Protein AF-A0A2D6LNW3-F1 (afdb_monomer)

Secondary structure (DSSP, 8-state):
-PPPPPPPP-------TT-----------BTTB----HHHHHHHHHHHSTTPPP-HHHHHHHHT--HHHHHHHHHHHHHHHTPPPPPPSPPPPP--HHHHHHHHHHHHHSPTT-EEEHHHHHHHHHHHH-B---HHHHHHHHHHHHHHH---PEEESSSSSPPPPHHHHHHHHHHTT---SBTTHHHHTT------

Foldseek 3Di:
DDDDDDDDDPDDDDDDDDDPDDPPPPQPDDPPGGDQDLLRVLLVCCVVPFQEEDQQV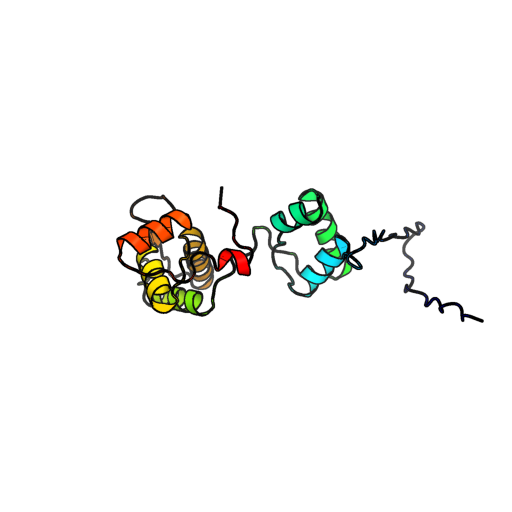VCCVVPVDDSVVSVVSNVVSCVVVVTHHHDDDHGQDDDDPVLLVLLVVQLVPAAQLEEDELLVSQLVCCQPPLEGDWSVNSVVSSVVVCVVPVSNYHYDQDVDPDTDDLVRSVVVCVVVVRHRPPSPPCVVRVNPDTPD

Solvent-accessible surface area (backbone atoms only — not comparable to full-atom values): 12268 Å² total; per-residue (Å²): 133,86,79,80,83,85,84,74,91,86,75,88,86,80,91,70,80,101,61,93,75,80,82,77,78,79,70,68,74,49,99,85,50,83,55,71,45,75,61,57,51,48,45,52,49,44,70,79,37,65,33,50,35,60,63,53,75,60,47,28,69,75,66,76,43,55,68,67,57,55,53,54,51,47,52,50,45,34,67,74,68,71,44,59,73,57,45,87,62,76,54,79,81,88,71,58,70,68,52,52,49,53,53,49,50,54,60,67,71,49,57,75,60,31,73,47,55,50,65,59,53,40,53,52,37,23,72,76,69,21,34,61,66,26,47,64,61,54,49,52,52,53,50,55,47,39,75,74,67,65,48,61,66,43,83,41,64,73,96,45,97,58,74,42,49,59,70,54,39,47,53,51,36,51,76,69,73,46,73,59,82,37,72,54,60,32,68,85,70,73,59,73,64,80,86,122

Sequence (196 aa):
MPRKPKQYPLGSSRTIGKRKSFIHYRTTITSNGPTRSLHQTIESFMIDNPGKPLPTKSWIKKFGTSKTKIHRVAKKVEQAHSTKPRSFGRPAPLMPKEAEEIIKMHYKKARKGGTIKLTDIIIEIAKQTGIAIPHPTIAYRVLALEKKLKKGLRINYLGTNKTRTIAETVKFLKSKKIEVKKAGLYKKLGLDRPIK

Nearest PDB structures (foldseek):
  3l00-assembly1_A  TM=3.570E-01  e=2.051E+00  Homo sapiens
  4x6g-assembly2_H  TM=3.122E-01  e=3.339E+00  Pseudomonas aeruginosa PAO1
  3kzy-assembly2_B  TM=3.200E-01  e=3.772E+00  Homo sapiens
  7stq-assembly1_A  TM=2.240E-01  e=9.996E+00  Arabidopsis thaliana

Mean predicted aligned error: 15.18 Å

Radius of gyration: 23.2 Å; Cα contacts (8 Å, |Δi|>4): 202; chains: 1; bounding box: 49×33×80 Å

Organism: NCBI:txid3101447

pLDDT: mean 71.53, std 19.94, range [29.44, 92.06]

Structure (mmCIF, N/CA/C/O backbone):
data_AF-A0A2D6LNW3-F1
#
_entry.id   AF-A0A2D6LNW3-F1
#
loop_
_atom_site.group_PDB
_atom_site.id
_atom_site.type_symbol
_atom_site.label_atom_id
_atom_site.label_alt_id
_atom_site.label_comp_id
_atom_site.label_asym_id
_atom_site.label_entity_id
_atom_site.label_seq_id
_atom_site.pdbx_PDB_ins_code
_atom_site.Cartn_x
_atom_site.Cartn_y
_atom_site.Cartn_z
_atom_site.occupancy
_atom_site.B_iso_or_equiv
_atom_site.auth_seq_id
_atom_site.auth_comp_id
_atom_site.auth_asym_id
_atom_site.auth_atom_id
_atom_site.pdbx_PDB_model_num
ATOM 1 N N . MET A 1 1 ? -12.041 -7.356 -58.885 1.00 41.97 1 MET A N 1
ATOM 2 C CA . MET A 1 1 ? -10.625 -7.627 -58.536 1.00 41.97 1 MET A CA 1
ATOM 3 C C . MET A 1 1 ? -10.311 -7.018 -57.171 1.00 41.97 1 MET A C 1
ATOM 5 O O . MET A 1 1 ? -10.451 -5.805 -57.044 1.00 41.97 1 MET A O 1
ATOM 9 N N . PRO A 1 2 ? -9.945 -7.794 -56.136 1.00 36.91 2 PRO A N 1
ATOM 10 C CA . PRO A 1 2 ? -9.596 -7.219 -54.840 1.00 36.91 2 PRO A CA 1
ATOM 11 C C . PRO A 1 2 ? -8.202 -6.571 -54.896 1.00 36.91 2 PRO A C 1
ATOM 13 O O . PRO A 1 2 ? -7.233 -7.175 -55.354 1.00 36.91 2 PRO A O 1
ATOM 16 N N . ARG A 1 3 ? -8.110 -5.308 -54.462 1.00 39.75 3 ARG A N 1
ATOM 17 C CA . ARG A 1 3 ? -6.870 -4.515 -54.448 1.00 39.75 3 ARG A CA 1
ATOM 18 C C . ARG A 1 3 ? -5.918 -5.043 -53.365 1.00 39.75 3 ARG A C 1
ATOM 20 O O . ARG A 1 3 ? -6.319 -5.182 -52.212 1.00 39.75 3 ARG A O 1
ATOM 27 N N . LYS A 1 4 ? -4.654 -5.304 -53.724 1.00 41.97 4 LYS A N 1
ATOM 28 C CA . LYS A 1 4 ? -3.590 -5.669 -52.769 1.00 41.97 4 LYS A CA 1
ATOM 29 C C . LYS A 1 4 ? -3.391 -4.546 -51.731 1.00 41.97 4 LYS A C 1
ATOM 31 O O . LYS A 1 4 ? -3.334 -3.379 -52.127 1.00 41.97 4 LYS A O 1
ATOM 36 N N . PRO A 1 5 ? -3.239 -4.858 -50.432 1.00 43.03 5 PRO A N 1
ATOM 37 C CA . PRO A 1 5 ? -2.932 -3.850 -49.423 1.00 43.03 5 PRO A CA 1
ATOM 38 C C . PRO A 1 5 ? -1.520 -3.278 -49.627 1.00 43.03 5 PRO A C 1
ATOM 40 O O . PRO A 1 5 ? -0.550 -4.021 -49.787 1.00 43.03 5 PRO A O 1
ATOM 43 N N . LYS A 1 6 ? -1.413 -1.943 -49.621 1.00 43.47 6 LYS A N 1
ATOM 44 C CA . LYS A 1 6 ? -0.145 -1.199 -49.665 1.00 43.47 6 LYS A CA 1
ATOM 45 C C . LYS A 1 6 ? 0.677 -1.487 -48.403 1.00 43.47 6 LYS A C 1
ATOM 47 O O . LYS A 1 6 ? 0.213 -1.243 -47.292 1.00 43.47 6 LYS A O 1
ATOM 52 N N . GLN A 1 7 ? 1.905 -1.969 -48.583 1.00 36.84 7 GLN A N 1
ATOM 53 C CA . GLN A 1 7 ? 2.917 -2.017 -47.528 1.00 36.84 7 GLN A CA 1
ATOM 54 C C . GLN A 1 7 ? 3.539 -0.626 -47.368 1.00 36.84 7 GLN A C 1
ATOM 56 O O . GLN A 1 7 ? 4.043 -0.060 -48.335 1.00 36.84 7 GLN A O 1
ATOM 61 N N . TYR A 1 8 ? 3.520 -0.087 -46.150 1.00 39.81 8 TYR A N 1
ATOM 62 C CA . TYR A 1 8 ? 4.289 1.104 -45.792 1.00 39.81 8 TYR A CA 1
ATOM 63 C C . TYR A 1 8 ? 5.593 0.668 -45.110 1.00 39.81 8 TYR A C 1
ATOM 65 O O . TYR A 1 8 ? 5.544 -0.199 -44.230 1.00 39.81 8 TYR A O 1
ATOM 73 N N . PRO A 1 9 ? 6.755 1.235 -45.474 1.00 38.44 9 PRO A N 1
ATOM 74 C CA . PRO A 1 9 ? 8.015 0.874 -44.845 1.00 38.44 9 PRO A CA 1
ATOM 75 C C . PRO A 1 9 ? 8.054 1.410 -43.407 1.00 38.44 9 PRO A C 1
ATOM 77 O O . PRO A 1 9 ? 8.036 2.615 -43.169 1.00 38.44 9 PRO A O 1
ATOM 80 N N . LEU A 1 10 ? 8.116 0.500 -42.435 1.00 45.03 10 LEU A N 1
ATOM 81 C CA . LEU A 1 10 ? 8.408 0.820 -41.040 1.00 45.03 10 LEU A CA 1
ATOM 82 C C . LEU A 1 10 ? 9.919 0.720 -40.818 1.00 45.03 10 LEU A C 1
ATOM 84 O O . LEU A 1 10 ? 10.461 -0.380 -40.720 1.00 45.03 10 LEU A O 1
ATOM 88 N N . GLY A 1 11 ? 10.589 1.864 -40.695 1.00 39.44 11 GLY A N 1
ATOM 89 C CA . GLY A 1 11 ? 11.920 1.925 -40.093 1.00 39.44 11 GLY A CA 1
ATOM 90 C C . GLY A 1 11 ? 12.786 3.063 -40.613 1.00 39.44 11 GLY A C 1
ATOM 91 O O . GLY A 1 11 ? 13.169 3.074 -41.779 1.00 39.44 11 GLY A O 1
ATOM 92 N N . SER A 1 12 ? 13.165 3.983 -39.724 1.00 43.28 12 SER A N 1
ATOM 93 C CA . SER A 1 12 ? 14.342 4.821 -39.932 1.00 43.28 12 SER A CA 1
ATOM 94 C C . SER A 1 12 ? 15.595 3.994 -39.632 1.00 43.28 12 SER A C 1
ATOM 96 O O . SER A 1 12 ? 15.735 3.376 -38.575 1.00 43.28 12 SER A O 1
ATOM 98 N N . SER A 1 13 ? 16.501 3.937 -40.605 1.00 36.38 13 SER A N 1
ATOM 99 C CA . SER A 1 13 ? 17.773 3.225 -40.501 1.00 36.38 13 SER A CA 1
ATOM 100 C C . SER A 1 13 ? 18.800 4.123 -39.806 1.00 36.38 13 SER A C 1
ATOM 102 O O . SER A 1 13 ? 19.089 5.214 -40.291 1.00 36.38 13 SER A O 1
ATOM 104 N N . ARG A 1 14 ? 19.376 3.680 -38.682 1.00 36.88 14 ARG A N 1
ATOM 105 C CA . ARG A 1 14 ? 20.639 4.230 -38.160 1.00 36.88 14 ARG A CA 1
ATOM 106 C C . ARG A 1 14 ? 21.699 3.140 -38.183 1.00 36.88 14 ARG A C 1
ATOM 108 O O . ARG A 1 14 ? 21.556 2.096 -37.552 1.00 36.88 14 ARG A O 1
ATOM 115 N N . THR A 1 15 ? 22.764 3.397 -38.928 1.00 34.78 15 THR A N 1
ATOM 116 C CA . THR A 1 15 ? 23.937 2.536 -39.061 1.00 34.78 15 THR A CA 1
ATOM 117 C C . THR A 1 15 ? 24.910 2.770 -37.912 1.00 34.78 15 THR A C 1
ATOM 119 O O . THR A 1 15 ? 25.482 3.848 -37.794 1.00 34.78 15 THR A O 1
ATOM 122 N N . ILE A 1 16 ? 25.148 1.737 -37.104 1.00 35.53 16 ILE A N 1
ATOM 123 C CA . ILE A 1 16 ? 26.336 1.619 -36.252 1.00 35.53 16 ILE A CA 1
ATOM 124 C C . ILE A 1 16 ? 26.916 0.225 -36.514 1.00 35.53 16 ILE A C 1
ATOM 126 O O . ILE A 1 16 ? 26.225 -0.768 -36.314 1.00 35.53 16 ILE A O 1
ATOM 130 N N . GLY A 1 17 ? 28.155 0.167 -37.011 1.00 34.22 17 GLY A N 1
ATOM 131 C CA . GLY A 1 17 ? 29.045 -1.004 -36.980 1.00 34.22 17 GLY A CA 1
ATOM 132 C C . GLY A 1 17 ? 28.460 -2.370 -37.374 1.00 34.22 17 GLY A C 1
ATOM 133 O O . GLY A 1 17 ? 27.947 -3.096 -36.533 1.00 34.22 17 GLY A O 1
ATOM 134 N N . LYS A 1 18 ? 28.622 -2.751 -38.650 1.00 41.41 18 LYS A N 1
ATOM 135 C CA . LYS A 1 18 ? 28.749 -4.120 -39.222 1.00 41.41 18 LYS A CA 1
ATOM 136 C C . LYS A 1 18 ? 27.967 -5.319 -38.620 1.00 41.41 18 LYS A C 1
ATOM 138 O O . LYS A 1 18 ? 28.350 -6.458 -38.867 1.00 41.41 18 LYS A O 1
ATOM 143 N N . ARG A 1 19 ? 26.828 -5.140 -37.945 1.00 37.97 19 ARG A N 1
ATOM 144 C CA . ARG A 1 19 ? 25.819 -6.202 -37.737 1.00 37.97 19 ARG A CA 1
ATOM 145 C C . ARG A 1 19 ? 24.405 -5.622 -37.796 1.00 37.97 19 ARG A C 1
ATOM 147 O O . ARG A 1 19 ? 23.913 -5.053 -36.825 1.00 37.97 19 ARG A O 1
ATOM 154 N N . LYS A 1 20 ? 23.722 -5.817 -38.932 1.00 32.84 20 LYS A N 1
ATOM 155 C CA . LYS A 1 20 ? 22.270 -5.605 -39.051 1.00 32.84 20 LYS A CA 1
ATOM 156 C C . LYS A 1 20 ? 21.561 -6.656 -38.193 1.00 32.84 20 LYS A C 1
ATOM 158 O O . LYS A 1 20 ? 21.285 -7.754 -38.660 1.00 32.84 20 LYS A O 1
ATOM 163 N N . SER A 1 21 ? 21.297 -6.348 -36.926 1.00 36.69 21 SER A N 1
ATOM 164 C CA . SER A 1 21 ? 20.382 -7.160 -36.123 1.00 36.69 21 SER A CA 1
ATOM 165 C C . SER A 1 21 ? 18.966 -6.624 -36.314 1.00 36.69 21 SER A C 1
ATOM 167 O O . SER A 1 21 ? 18.578 -5.604 -35.754 1.00 36.69 21 SER A O 1
ATOM 169 N N . PHE A 1 22 ? 18.194 -7.305 -37.159 1.00 41.06 22 PHE A N 1
ATOM 170 C CA . PHE A 1 22 ? 16.750 -7.113 -37.216 1.00 41.06 22 PHE A CA 1
ATOM 171 C C . PHE A 1 22 ? 16.156 -7.647 -35.909 1.00 41.06 22 PHE A C 1
ATOM 173 O O . PHE A 1 22 ? 16.176 -8.851 -35.649 1.00 41.06 22 PHE A O 1
ATOM 180 N N . ILE A 1 23 ? 15.628 -6.764 -35.062 1.00 41.97 23 ILE A N 1
ATOM 181 C CA . ILE A 1 23 ? 14.805 -7.189 -33.928 1.00 41.97 23 ILE A CA 1
ATOM 182 C C . ILE A 1 23 ? 13.435 -7.550 -34.507 1.00 41.97 23 ILE A C 1
ATOM 184 O O . ILE A 1 23 ? 12.557 -6.705 -34.646 1.00 41.97 23 ILE A O 1
ATOM 188 N N . HIS A 1 24 ? 13.250 -8.810 -34.899 1.00 35.50 24 HIS A N 1
ATOM 189 C CA . HIS A 1 24 ? 11.927 -9.315 -35.250 1.00 35.50 24 HIS A CA 1
ATOM 190 C C . HIS A 1 24 ? 11.076 -9.424 -33.982 1.00 35.50 24 HIS A C 1
ATOM 192 O O . HIS A 1 24 ? 11.218 -10.348 -33.179 1.00 35.50 24 HIS A O 1
ATOM 198 N N . TYR A 1 25 ? 10.171 -8.466 -33.792 1.00 39.00 25 TYR A N 1
ATOM 199 C CA . TYR A 1 25 ? 9.095 -8.594 -32.819 1.00 39.00 25 TYR A CA 1
ATOM 200 C C . TYR A 1 25 ? 8.111 -9.640 -33.352 1.00 39.00 25 TYR A C 1
ATOM 202 O O . TYR A 1 25 ? 7.254 -9.342 -34.178 1.00 39.00 25 TYR A O 1
ATOM 210 N N . ARG A 1 26 ? 8.239 -10.892 -32.904 1.00 34.41 26 ARG A N 1
ATOM 211 C CA . ARG A 1 26 ? 7.243 -11.930 -33.188 1.00 34.41 26 ARG A CA 1
ATOM 212 C C . ARG A 1 26 ? 5.969 -11.601 -32.404 1.00 34.41 26 ARG A C 1
ATOM 214 O O . ARG A 1 26 ? 5.859 -11.920 -31.222 1.00 34.41 26 ARG A O 1
ATOM 221 N N . THR A 1 27 ? 5.023 -10.918 -33.039 1.00 38.69 27 THR A N 1
ATOM 222 C CA . THR A 1 27 ? 3.642 -10.806 -32.559 1.00 38.69 27 THR A CA 1
ATOM 223 C C . THR A 1 27 ? 2.948 -12.134 -32.822 1.00 38.69 27 THR A C 1
ATOM 225 O O . THR A 1 27 ? 2.577 -12.436 -33.952 1.00 38.69 27 THR A O 1
ATOM 228 N N . THR A 1 28 ? 2.795 -12.960 -31.791 1.00 34.50 28 THR A N 1
ATOM 229 C CA . THR A 1 28 ? 1.854 -14.081 -31.834 1.00 34.50 28 THR A CA 1
ATOM 230 C C . THR A 1 28 ? 0.447 -13.496 -31.814 1.00 34.50 28 THR A C 1
ATOM 232 O O . THR A 1 28 ? -0.012 -13.016 -30.778 1.00 34.50 28 THR A O 1
ATOM 235 N N . ILE A 1 29 ? -0.199 -13.468 -32.978 1.00 34.31 29 ILE A N 1
ATOM 236 C CA . ILE A 1 29 ? -1.611 -13.115 -33.115 1.00 34.31 29 ILE A CA 1
ATOM 237 C C . ILE A 1 29 ? -2.400 -14.309 -32.572 1.00 34.31 29 ILE A C 1
ATOM 239 O O . ILE A 1 29 ? -2.338 -15.401 -33.127 1.00 34.31 29 ILE A O 1
ATOM 243 N N . THR A 1 30 ? -3.076 -14.117 -31.443 1.00 39.34 30 THR A N 1
ATOM 244 C CA . THR A 1 30 ? -4.087 -15.055 -30.934 1.00 39.34 30 THR A CA 1
ATOM 245 C C . THR A 1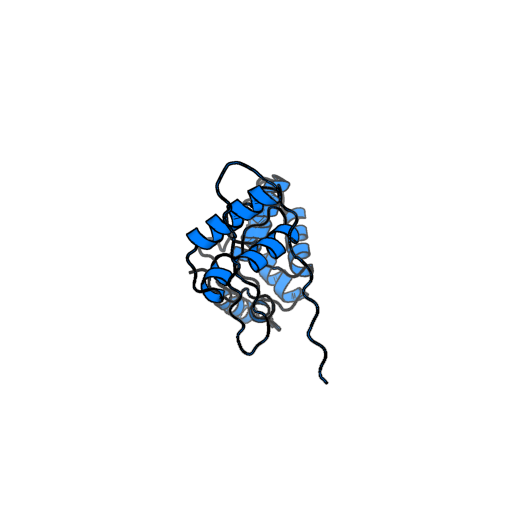 30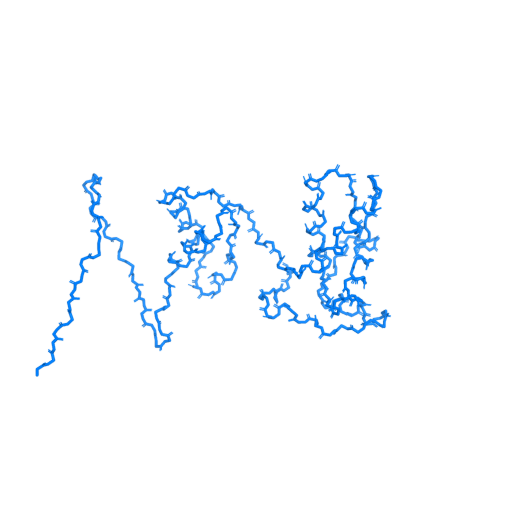 ? -5.469 -14.483 -31.249 1.00 39.34 30 THR A C 1
ATOM 247 O O . THR A 1 30 ? -5.593 -13.287 -31.513 1.00 39.34 30 THR A O 1
ATOM 250 N N . SER A 1 31 ? -6.507 -15.318 -31.242 1.00 39.38 31 SER A N 1
ATOM 251 C CA . SER A 1 31 ? -7.885 -14.994 -31.657 1.00 39.38 31 SER A CA 1
ATOM 252 C C . SER A 1 31 ? -8.567 -13.834 -30.903 1.00 39.38 31 SER A C 1
ATOM 254 O O . SER A 1 31 ? -9.655 -13.425 -31.286 1.00 39.38 31 SER A O 1
ATOM 256 N N . ASN A 1 32 ? -7.919 -13.249 -29.888 1.00 42.88 32 ASN A N 1
ATOM 257 C CA . ASN A 1 32 ? -8.428 -12.148 -29.061 1.00 42.88 32 ASN A CA 1
ATOM 258 C C . ASN A 1 32 ? -7.818 -10.768 -29.407 1.00 42.88 32 ASN A C 1
ATOM 260 O O . ASN A 1 32 ? -7.755 -9.878 -28.557 1.00 42.88 32 ASN A O 1
ATOM 264 N N . GLY A 1 33 ? -7.353 -10.576 -30.646 1.00 37.34 33 GLY A N 1
ATOM 265 C CA . GLY A 1 33 ? -6.705 -9.342 -31.106 1.00 37.34 33 GLY A CA 1
ATOM 266 C C . GLY A 1 33 ? -5.195 -9.298 -30.819 1.00 37.34 33 GLY A C 1
ATOM 267 O O . GLY A 1 33 ? -4.637 -10.227 -30.228 1.00 37.34 33 GLY A O 1
ATOM 268 N N . PRO A 1 34 ? -4.481 -8.241 -31.257 1.00 43.56 34 PRO A N 1
ATOM 269 C CA . PRO A 1 34 ? -3.034 -8.161 -31.100 1.00 43.56 34 PRO A CA 1
ATOM 270 C C . PRO A 1 34 ? -2.661 -8.027 -29.619 1.00 43.56 34 PRO A C 1
ATOM 272 O O . PRO A 1 34 ? -2.677 -6.944 -29.030 1.00 43.56 34 PRO A O 1
ATOM 275 N N . THR A 1 35 ? -2.281 -9.141 -28.993 1.00 55.97 35 THR A N 1
ATOM 276 C CA . THR A 1 35 ? -1.661 -9.126 -27.669 1.00 55.97 35 THR A CA 1
ATOM 277 C C . THR A 1 35 ? -0.326 -8.396 -27.764 1.00 55.97 35 THR A C 1
ATOM 279 O O . THR A 1 35 ? 0.618 -8.913 -28.366 1.00 55.97 35 THR A O 1
ATOM 282 N N . ARG A 1 36 ? -0.239 -7.190 -27.177 1.00 64.50 36 ARG A N 1
ATOM 283 C CA . ARG A 1 36 ? 1.025 -6.440 -27.078 1.00 64.50 36 ARG A CA 1
ATOM 284 C C . ARG A 1 36 ? 2.114 -7.359 -26.536 1.00 64.50 36 ARG A C 1
ATOM 286 O O . ARG A 1 36 ? 1.936 -7.996 -25.493 1.00 64.50 36 ARG A O 1
ATOM 293 N N . SER A 1 37 ? 3.247 -7.402 -27.229 1.00 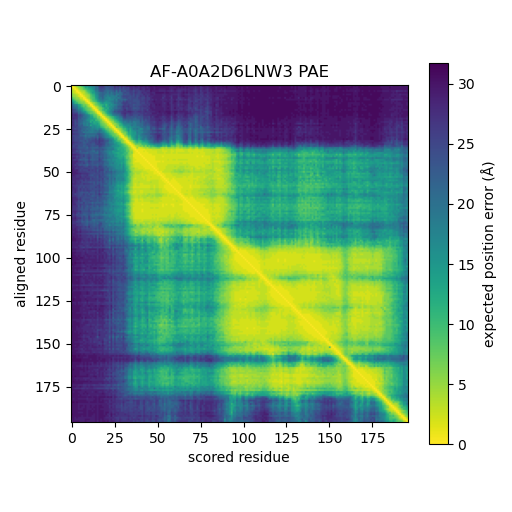83.00 37 SER A N 1
ATOM 294 C CA . SER A 1 37 ? 4.391 -8.198 -26.788 1.00 83.00 37 SER A CA 1
ATOM 295 C C . SER A 1 37 ? 4.899 -7.709 -25.424 1.00 83.00 37 SER A C 1
ATOM 297 O O . SER A 1 37 ? 4.615 -6.584 -24.991 1.00 83.00 37 SER A O 1
ATOM 299 N N . LEU A 1 38 ? 5.680 -8.547 -24.732 1.00 84.06 38 LEU A N 1
ATOM 300 C CA . LEU A 1 38 ? 6.316 -8.174 -23.464 1.00 84.06 38 LEU A CA 1
ATOM 301 C C . LEU A 1 38 ? 7.071 -6.838 -23.588 1.00 84.06 38 LEU A C 1
ATOM 303 O O . LEU A 1 38 ? 6.974 -6.005 -22.694 1.00 84.06 38 LEU A O 1
ATOM 307 N N . HIS A 1 39 ? 7.774 -6.624 -24.707 1.00 86.12 39 HIS A N 1
ATOM 308 C CA . HIS A 1 39 ? 8.514 -5.389 -24.971 1.00 86.12 39 HIS A CA 1
ATOM 309 C C . HIS A 1 39 ? 7.590 -4.178 -25.047 1.00 86.12 39 HIS A C 1
ATOM 311 O O . HIS A 1 39 ? 7.753 -3.253 -24.263 1.00 86.12 39 HIS A O 1
ATOM 317 N N . GLN A 1 40 ? 6.575 -4.232 -25.914 1.00 86.19 40 GLN A N 1
ATOM 318 C CA . GLN A 1 40 ? 5.615 -3.140 -26.098 1.00 86.19 40 GLN A CA 1
ATOM 319 C C . GLN A 1 40 ? 4.883 -2.803 -24.796 1.00 86.19 40 GLN A C 1
ATOM 321 O O . GLN A 1 40 ? 4.648 -1.640 -24.498 1.00 86.19 40 GLN A O 1
ATOM 326 N N . THR A 1 41 ? 4.544 -3.811 -23.985 1.00 87.44 41 THR A N 1
ATOM 327 C CA . THR A 1 41 ? 3.882 -3.572 -22.693 1.00 87.44 41 THR A CA 1
ATOM 328 C C . THR A 1 41 ? 4.807 -2.873 -21.697 1.00 87.44 41 THR A C 1
ATOM 330 O O . THR A 1 41 ? 4.366 -1.969 -20.989 1.00 87.44 41 THR A O 1
ATOM 333 N N . ILE A 1 42 ? 6.074 -3.294 -21.625 1.00 87.56 42 ILE A N 1
ATOM 334 C CA . ILE A 1 42 ? 7.071 -2.669 -20.746 1.00 87.56 42 ILE A CA 1
ATOM 335 C C . ILE A 1 42 ? 7.334 -1.233 -21.195 1.00 87.56 42 ILE A C 1
ATOM 337 O O . ILE A 1 42 ? 7.310 -0.326 -20.372 1.00 87.56 42 ILE A O 1
ATOM 341 N N . GLU A 1 43 ? 7.546 -1.041 -22.490 1.00 86.38 43 GLU A N 1
ATOM 342 C CA . GLU A 1 43 ? 7.829 0.245 -23.112 1.00 86.38 43 GLU A CA 1
ATOM 343 C C . GLU A 1 43 ? 6.698 1.250 -22.893 1.00 86.38 43 GLU A C 1
ATOM 345 O O . GLU A 1 43 ? 6.947 2.299 -22.305 1.00 86.38 43 GLU A O 1
ATOM 350 N N . SER A 1 44 ? 5.449 0.897 -23.228 1.00 86.25 44 SER A N 1
ATOM 351 C CA . SER A 1 44 ? 4.295 1.766 -22.949 1.00 86.25 44 SER A CA 1
ATOM 352 C C . SER A 1 44 ? 4.204 2.118 -21.465 1.00 86.25 44 SER A C 1
ATOM 354 O O . SER A 1 44 ? 4.081 3.284 -21.113 1.00 86.25 44 SER A O 1
ATOM 356 N N . PHE A 1 45 ? 4.338 1.129 -20.573 1.00 86.06 45 PHE A N 1
ATOM 357 C CA . PHE A 1 45 ? 4.256 1.389 -19.136 1.00 86.06 45 PHE A CA 1
ATOM 358 C C . PHE A 1 45 ? 5.336 2.363 -18.658 1.00 86.06 45 PHE A C 1
ATOM 360 O O . PHE A 1 45 ? 5.046 3.216 -17.825 1.00 86.06 45 PHE A O 1
ATOM 367 N N . MET A 1 46 ? 6.570 2.225 -19.146 1.00 85.62 46 MET A N 1
ATOM 368 C CA . MET A 1 46 ? 7.697 3.062 -18.733 1.00 85.62 46 MET A CA 1
ATOM 369 C C . MET A 1 46 ? 7.601 4.492 -19.266 1.00 85.62 46 MET A C 1
ATOM 371 O O . MET A 1 46 ? 8.004 5.410 -18.555 1.00 85.62 46 MET A O 1
ATOM 375 N N . ILE A 1 47 ? 7.028 4.676 -20.457 1.00 82.56 47 ILE A N 1
ATOM 376 C CA . ILE A 1 47 ? 6.716 5.998 -21.014 1.00 82.56 47 ILE A CA 1
ATOM 377 C C . ILE A 1 47 ? 5.607 6.668 -20.192 1.00 82.56 47 ILE A C 1
ATOM 379 O O . ILE A 1 47 ? 5.771 7.802 -19.752 1.00 82.56 47 ILE A O 1
ATOM 383 N N . ASP A 1 48 ? 4.529 5.941 -19.889 1.00 81.12 48 ASP A N 1
ATOM 384 C CA . ASP A 1 48 ? 3.396 6.464 -19.111 1.00 81.12 48 ASP A CA 1
ATOM 385 C C . ASP A 1 48 ? 3.743 6.677 -17.621 1.00 81.12 48 ASP A C 1
ATOM 387 O O . ASP A 1 48 ? 3.074 7.416 -16.896 1.00 81.12 48 ASP A O 1
ATOM 391 N N . ASN A 1 49 ? 4.764 5.978 -17.114 1.00 81.50 49 ASN A N 1
ATOM 392 C CA . ASN A 1 49 ? 5.136 5.953 -15.699 1.00 81.50 49 ASN A CA 1
ATOM 393 C C . ASN A 1 49 ? 6.660 6.051 -15.497 1.00 81.50 49 ASN A C 1
ATOM 395 O O . ASN A 1 49 ? 7.267 5.133 -14.926 1.00 81.50 49 ASN A O 1
ATOM 399 N N . PRO A 1 50 ? 7.288 7.170 -15.895 1.00 82.06 50 PRO A N 1
ATOM 400 C CA . PRO A 1 50 ? 8.737 7.315 -15.839 1.00 82.06 50 PRO A CA 1
ATOM 401 C C . PRO A 1 50 ? 9.250 7.174 -14.400 1.00 82.06 50 PRO A C 1
ATOM 403 O O . PRO A 1 50 ? 8.716 7.771 -13.463 1.00 82.06 50 PRO A O 1
ATOM 406 N N . GLY A 1 51 ? 10.286 6.352 -14.207 1.00 80.31 51 GLY A N 1
ATOM 407 C CA . GLY A 1 51 ? 10.913 6.115 -12.901 1.00 80.31 51 GLY A CA 1
ATOM 408 C C . GLY A 1 51 ? 10.111 5.242 -11.916 1.00 80.31 51 GLY A C 1
ATOM 409 O O . GLY A 1 51 ? 10.609 4.927 -10.826 1.00 80.31 51 GLY A O 1
ATOM 410 N N . LYS A 1 52 ? 8.886 4.813 -12.255 1.00 81.75 52 LYS A N 1
ATOM 411 C CA . LYS A 1 52 ? 8.074 3.958 -11.370 1.00 81.75 52 LYS A CA 1
ATOM 412 C C . LYS A 1 52 ? 8.549 2.497 -11.399 1.00 81.75 52 LYS A C 1
ATOM 414 O O . LYS A 1 52 ? 9.052 2.024 -12.419 1.00 81.75 52 LYS A O 1
ATOM 419 N N . PRO A 1 53 ? 8.373 1.749 -10.295 1.00 84.25 53 PRO A N 1
ATOM 420 C CA . PRO A 1 53 ? 8.727 0.336 -10.260 1.00 84.25 53 PRO A CA 1
ATOM 421 C C . PRO A 1 53 ? 7.784 -0.476 -11.154 1.00 84.25 53 PRO A C 1
ATOM 423 O O . PRO A 1 53 ? 6.588 -0.192 -11.262 1.00 84.25 53 PRO A O 1
ATOM 426 N N . LEU A 1 54 ? 8.312 -1.536 -11.762 1.00 85.31 54 LEU A N 1
ATOM 427 C CA . LEU A 1 54 ? 7.518 -2.401 -12.630 1.00 85.31 54 LEU A CA 1
ATOM 428 C C . LEU A 1 54 ? 6.588 -3.314 -11.821 1.00 85.31 54 LEU A C 1
ATOM 430 O O . LEU A 1 54 ? 6.977 -3.827 -10.766 1.00 85.31 54 LEU A O 1
ATOM 434 N N . PRO A 1 55 ? 5.396 -3.639 -12.343 1.00 82.88 55 PRO A N 1
ATOM 435 C CA . PRO A 1 55 ? 4.483 -4.586 -11.718 1.00 82.88 55 PRO A CA 1
ATOM 436 C C . PRO A 1 55 ? 4.904 -6.039 -12.015 1.00 82.88 55 PRO A C 1
ATOM 438 O O . PRO A 1 55 ? 4.120 -6.858 -12.503 1.00 82.88 55 PRO A O 1
ATOM 441 N N . THR A 1 56 ? 6.153 -6.387 -11.690 1.00 84.62 56 THR A N 1
ATOM 442 C CA . THR A 1 56 ? 6.843 -7.609 -12.132 1.00 84.62 56 THR A CA 1
ATOM 443 C C . THR A 1 56 ? 6.080 -8.889 -11.797 1.00 84.62 56 THR A C 1
ATOM 445 O O . THR A 1 56 ? 5.988 -9.779 -12.632 1.00 84.62 56 THR A O 1
ATOM 448 N N . LYS A 1 57 ? 5.446 -8.982 -10.619 1.00 80.81 57 LYS A N 1
ATOM 449 C CA . LYS A 1 57 ? 4.645 -10.159 -10.218 1.00 80.81 57 LYS A CA 1
ATOM 450 C C . LYS A 1 57 ? 3.423 -10.382 -11.117 1.00 80.81 57 LYS A C 1
ATOM 452 O O . LYS A 1 57 ? 3.058 -11.524 -11.392 1.00 80.81 57 LYS A O 1
ATOM 457 N N . SER A 1 58 ? 2.776 -9.300 -11.554 1.00 80.25 58 SER A N 1
ATOM 458 C CA . SER A 1 58 ? 1.627 -9.386 -12.461 1.00 80.25 58 SER A CA 1
ATOM 459 C C . SER A 1 58 ? 2.077 -9.816 -13.858 1.00 80.25 58 SER A C 1
ATOM 461 O O . SER A 1 58 ? 1.465 -10.695 -14.457 1.00 80.25 58 SER A O 1
ATOM 463 N N . TRP A 1 59 ? 3.206 -9.279 -14.322 1.00 85.56 59 TRP A N 1
ATOM 464 C CA . TRP A 1 59 ? 3.766 -9.561 -15.638 1.00 85.56 59 TRP A CA 1
ATOM 465 C C . TRP A 1 59 ? 4.376 -10.956 -15.750 1.00 85.56 59 TRP A C 1
ATOM 467 O O . TRP A 1 59 ? 4.215 -11.581 -16.791 1.00 85.56 59 TRP A O 1
ATOM 477 N N . ILE A 1 60 ? 4.972 -11.496 -14.682 1.00 84.38 60 ILE A N 1
ATOM 478 C CA . ILE A 1 60 ? 5.395 -12.907 -14.635 1.00 84.38 60 ILE A CA 1
ATOM 479 C C . ILE A 1 60 ? 4.200 -13.821 -14.931 1.00 84.38 60 ILE A C 1
ATOM 481 O O . ILE A 1 60 ? 4.301 -14.693 -15.786 1.00 84.38 60 ILE A O 1
ATOM 485 N N . LYS A 1 61 ? 3.050 -13.584 -14.278 1.00 80.31 61 LYS A N 1
ATOM 486 C CA . LYS A 1 61 ? 1.830 -14.376 -14.507 1.00 80.31 61 LYS A CA 1
ATOM 487 C C . LYS A 1 61 ? 1.243 -14.134 -15.902 1.00 80.31 61 LYS A C 1
ATOM 489 O O . LYS A 1 61 ? 0.836 -15.086 -16.548 1.00 80.31 61 LYS A O 1
ATOM 494 N N . LYS A 1 62 ? 1.188 -12.875 -16.351 1.00 82.38 62 LYS A N 1
ATOM 495 C CA . LYS A 1 62 ? 0.577 -12.495 -17.635 1.00 82.38 62 LYS A CA 1
ATOM 496 C C . LYS A 1 62 ? 1.353 -13.027 -18.842 1.00 82.38 62 LYS A C 1
ATOM 498 O O . LYS A 1 62 ? 0.739 -13.429 -19.818 1.00 82.38 62 LYS A O 1
ATOM 503 N N . PHE A 1 63 ? 2.681 -12.995 -18.783 1.00 81.62 63 PHE A N 1
ATOM 504 C CA . PHE A 1 63 ? 3.548 -13.307 -19.923 1.00 81.62 63 PHE A CA 1
ATOM 505 C C . PHE A 1 63 ? 4.319 -14.623 -19.767 1.00 81.62 63 PHE A C 1
ATOM 507 O O . PHE A 1 63 ? 5.162 -14.917 -20.609 1.00 81.62 63 PHE A O 1
ATOM 514 N N . GLY A 1 64 ? 4.103 -15.375 -18.679 1.00 82.31 64 GLY A N 1
ATOM 515 C CA . GLY A 1 64 ? 4.798 -16.644 -18.426 1.00 82.31 64 GLY A CA 1
ATOM 516 C C . GLY A 1 64 ? 6.325 -16.511 -18.426 1.00 82.31 64 GLY A C 1
ATOM 517 O O . GLY A 1 64 ? 7.029 -17.380 -18.924 1.00 82.31 64 GLY A O 1
ATOM 518 N N . THR A 1 65 ? 6.855 -15.386 -17.940 1.00 85.94 65 THR A N 1
ATOM 519 C CA . THR A 1 65 ? 8.276 -15.031 -18.081 1.00 85.94 65 THR A CA 1
ATOM 520 C C . THR A 1 65 ? 8.957 -14.854 -16.731 1.00 85.94 65 THR A C 1
ATOM 522 O O . THR A 1 65 ? 8.327 -14.462 -15.752 1.00 85.94 65 THR A O 1
ATOM 525 N N . SER A 1 66 ? 10.276 -15.052 -16.682 1.00 87.31 66 SER A N 1
ATOM 526 C CA . SER A 1 66 ? 11.060 -14.807 -15.471 1.00 87.31 66 SER A CA 1
ATOM 527 C C . SER A 1 66 ? 11.169 -13.314 -15.134 1.00 87.31 66 SER A C 1
ATOM 529 O O . SER A 1 66 ? 11.167 -12.439 -16.011 1.00 87.31 66 SER A O 1
ATOM 531 N N . LYS A 1 67 ? 11.339 -13.030 -13.835 1.00 86.88 67 LYS A N 1
ATOM 532 C CA . LYS A 1 67 ? 11.654 -11.694 -13.304 1.00 86.88 67 LYS A CA 1
ATOM 533 C C . LYS A 1 67 ? 12.847 -11.082 -14.045 1.00 86.88 67 LYS A C 1
ATOM 535 O O . LYS A 1 67 ? 12.768 -9.949 -14.514 1.00 86.88 67 LYS A O 1
ATOM 540 N N . THR A 1 68 ? 13.927 -11.845 -14.201 1.00 88.06 68 THR A N 1
ATOM 541 C CA . THR A 1 68 ? 15.168 -11.407 -14.855 1.00 88.06 68 THR A CA 1
ATOM 542 C C . THR A 1 68 ? 14.927 -10.933 -16.285 1.00 88.06 68 THR A C 1
ATOM 544 O O . THR A 1 68 ? 15.419 -9.873 -16.670 1.00 88.06 68 THR A O 1
ATOM 547 N N . LYS A 1 69 ? 14.105 -11.655 -17.059 1.00 86.81 69 LYS A N 1
ATOM 548 C CA . LYS A 1 69 ? 13.773 -11.280 -18.440 1.00 86.81 69 LYS A CA 1
ATOM 549 C C . LYS A 1 69 ? 12.995 -9.962 -18.507 1.00 86.81 69 LYS A C 1
ATOM 551 O O . LYS A 1 69 ? 13.350 -9.106 -19.312 1.00 86.81 69 LYS A O 1
ATOM 556 N N . ILE A 1 70 ? 12.029 -9.740 -17.610 1.00 88.12 70 ILE A N 1
ATOM 557 C CA . ILE A 1 70 ? 11.320 -8.450 -17.489 1.00 88.12 70 ILE A CA 1
ATOM 558 C C . ILE A 1 70 ? 12.306 -7.319 -17.180 1.00 88.12 70 ILE A C 1
ATOM 560 O O . ILE A 1 70 ? 12.278 -6.265 -17.814 1.00 88.12 70 ILE A O 1
ATOM 564 N N . HIS A 1 71 ? 13.210 -7.536 -16.220 1.00 89.75 71 HIS A N 1
ATOM 565 C CA . HIS A 1 71 ? 14.186 -6.519 -15.844 1.00 89.75 71 HIS A CA 1
ATOM 566 C C . HIS A 1 71 ? 15.181 -6.208 -16.965 1.00 89.75 71 HIS A C 1
ATOM 568 O O . HIS A 1 71 ? 15.521 -5.035 -17.126 1.00 89.75 71 HIS A O 1
ATOM 574 N N . ARG A 1 72 ? 15.596 -7.211 -17.746 1.00 88.62 72 ARG A N 1
ATOM 575 C CA . ARG A 1 72 ? 16.495 -7.045 -18.895 1.00 88.62 72 ARG A CA 1
ATOM 576 C C . ARG A 1 72 ? 15.848 -6.235 -20.015 1.00 88.62 72 ARG A C 1
ATOM 578 O O . ARG A 1 72 ? 16.501 -5.359 -20.565 1.00 88.62 72 ARG A O 1
ATOM 585 N N . VAL A 1 73 ? 14.581 -6.504 -20.332 1.00 88.88 73 VAL A N 1
ATOM 586 C CA . VAL A 1 73 ? 13.845 -5.743 -21.356 1.00 88.88 73 VAL A CA 1
ATOM 587 C C . VAL A 1 73 ? 13.667 -4.292 -20.923 1.00 88.88 73 VAL A C 1
ATOM 589 O O . VAL A 1 73 ? 13.992 -3.389 -21.678 1.00 88.88 73 VAL A O 1
ATOM 592 N N . ALA A 1 74 ? 13.258 -4.058 -19.679 1.00 87.69 74 ALA A N 1
ATOM 593 C CA . ALA A 1 74 ? 13.119 -2.702 -19.159 1.00 87.69 74 ALA A CA 1
ATOM 594 C C . ALA A 1 74 ? 14.432 -1.908 -19.165 1.00 87.69 74 ALA A C 1
ATOM 596 O O . ALA A 1 74 ? 14.416 -0.744 -19.527 1.00 87.69 74 ALA A O 1
ATOM 597 N N . LYS A 1 75 ? 15.575 -2.542 -18.861 1.00 88.56 75 LYS A N 1
ATOM 598 C CA . LYS A 1 75 ? 16.887 -1.880 -18.969 1.00 88.56 75 LYS A CA 1
ATOM 599 C C . LYS A 1 75 ? 17.189 -1.434 -20.406 1.00 88.56 75 LYS A C 1
ATOM 601 O O . LYS A 1 75 ? 17.752 -0.366 -20.605 1.00 88.56 75 LYS A O 1
ATOM 606 N N . LYS A 1 76 ? 16.797 -2.230 -21.409 1.00 88.56 76 LYS A N 1
ATOM 607 C CA . LYS A 1 76 ? 16.935 -1.838 -22.822 1.00 88.56 76 LYS A CA 1
ATOM 608 C C . LYS A 1 76 ? 16.043 -0.649 -23.172 1.00 88.56 76 LYS A C 1
ATOM 610 O O . LYS A 1 76 ? 16.489 0.231 -23.892 1.00 88.56 76 LYS A O 1
ATOM 615 N N . VAL A 1 77 ? 14.820 -0.609 -22.642 1.00 85.94 77 VAL A N 1
ATOM 616 C CA . VAL A 1 77 ? 13.902 0.529 -22.814 1.00 85.94 77 VAL A CA 1
ATOM 617 C C . VAL A 1 77 ? 14.474 1.793 -22.162 1.00 85.94 77 VAL A C 1
ATOM 619 O O . VAL A 1 77 ? 14.469 2.838 -22.801 1.00 85.94 77 VAL A O 1
ATOM 622 N N . GLU A 1 78 ? 15.038 1.694 -20.950 1.00 86.31 78 GLU A N 1
ATOM 623 C CA . GLU A 1 78 ? 15.708 2.822 -20.274 1.00 86.31 78 GLU A CA 1
ATOM 624 C C . GLU A 1 78 ? 16.832 3.411 -21.127 1.00 86.31 78 GLU A C 1
ATOM 626 O O . GLU A 1 78 ? 16.932 4.626 -21.261 1.00 86.31 78 GLU A O 1
ATOM 631 N N . GLN A 1 79 ? 17.644 2.540 -21.732 1.00 85.75 79 GLN A N 1
ATOM 632 C CA . GLN A 1 79 ? 18.745 2.933 -22.610 1.00 85.75 79 GLN A CA 1
ATOM 633 C C . GLN A 1 79 ? 18.264 3.516 -23.944 1.00 85.75 79 GLN A C 1
ATOM 635 O O . GLN A 1 79 ? 18.856 4.471 -24.430 1.00 85.75 79 GLN A O 1
ATOM 640 N N . ALA A 1 80 ? 17.215 2.947 -24.543 1.00 83.81 80 ALA A N 1
ATOM 641 C CA . ALA A 1 80 ? 16.720 3.366 -25.853 1.00 83.81 80 ALA A CA 1
ATOM 642 C C . ALA A 1 80 ? 15.980 4.711 -25.812 1.00 83.81 80 ALA A C 1
ATOM 644 O O . ALA A 1 80 ? 16.087 5.493 -26.751 1.00 83.81 80 ALA A O 1
ATOM 645 N N . HIS A 1 81 ? 15.244 4.978 -24.730 1.00 80.44 81 HIS A N 1
ATOM 646 C CA . HIS A 1 81 ? 14.385 6.161 -24.593 1.00 80.44 81 HIS A CA 1
ATOM 647 C C . HIS A 1 81 ? 14.939 7.220 -23.637 1.00 80.44 81 HIS A C 1
ATOM 649 O O . HIS A 1 81 ? 14.251 8.195 -23.345 1.00 80.44 81 HIS A O 1
ATOM 655 N N . SER A 1 82 ? 16.147 7.023 -23.097 1.00 80.44 82 SER A N 1
ATOM 656 C CA . SER A 1 82 ? 16.747 7.894 -22.072 1.00 80.44 82 SER A CA 1
ATOM 657 C C . SER A 1 82 ? 15.793 8.196 -20.903 1.00 80.44 82 SER A C 1
ATOM 659 O O . SER A 1 82 ? 15.816 9.278 -20.313 1.00 80.44 82 SER A O 1
ATOM 661 N N . THR A 1 83 ? 14.910 7.249 -20.563 1.00 76.25 83 THR A N 1
ATOM 662 C CA . THR A 1 83 ? 13.936 7.440 -19.482 1.00 76.25 83 THR A CA 1
ATOM 663 C C . THR A 1 83 ? 14.640 7.424 -18.134 1.00 76.25 83 THR A C 1
ATOM 665 O O . THR A 1 83 ? 15.624 6.706 -17.950 1.00 76.25 83 THR A O 1
ATOM 668 N N . LYS A 1 84 ? 14.076 8.132 -17.147 1.00 79.00 84 LYS A N 1
ATOM 669 C CA . LYS A 1 84 ? 14.557 8.072 -15.759 1.00 79.00 84 LYS A CA 1
ATOM 670 C C . LYS A 1 84 ? 14.703 6.614 -15.295 1.00 79.00 84 LYS A C 1
ATOM 672 O O . LYS A 1 84 ? 13.759 5.841 -15.497 1.00 79.00 84 LYS A O 1
ATOM 677 N N . PRO A 1 85 ? 15.818 6.255 -14.627 1.00 81.12 85 PRO A N 1
ATOM 678 C CA . PRO A 1 85 ? 15.996 4.923 -14.071 1.00 81.12 85 PRO A CA 1
ATOM 679 C C . PRO A 1 85 ? 14.814 4.565 -13.180 1.00 81.12 85 PRO A C 1
ATOM 681 O O . PRO A 1 85 ? 14.392 5.358 -12.329 1.00 81.12 85 PRO A O 1
ATOM 684 N N . ARG A 1 86 ? 14.259 3.372 -13.368 1.00 83.62 86 ARG A N 1
ATOM 685 C CA . ARG A 1 86 ? 13.170 2.910 -12.511 1.00 83.62 86 ARG A CA 1
ATOM 686 C C . ARG A 1 86 ? 13.642 2.734 -11.074 1.00 83.62 86 ARG A C 1
ATOM 688 O O . ARG A 1 86 ? 14.730 2.227 -10.797 1.00 83.62 86 ARG A O 1
ATOM 695 N N . SER A 1 87 ? 12.753 3.048 -10.146 1.00 77.69 87 SER A N 1
ATOM 696 C CA . SER A 1 87 ? 12.915 2.630 -8.759 1.00 77.69 87 SER A CA 1
ATOM 697 C C . SER A 1 87 ? 12.787 1.107 -8.639 1.00 77.69 87 SER A C 1
ATOM 699 O O . SER A 1 87 ? 11.925 0.466 -9.249 1.00 77.69 87 SER A O 1
ATOM 701 N N . PHE A 1 88 ? 13.669 0.506 -7.843 1.00 71.88 88 PHE A N 1
ATOM 702 C CA . PHE A 1 88 ? 13.576 -0.904 -7.487 1.00 71.88 88 PHE A CA 1
ATOM 703 C C . PHE A 1 88 ? 12.553 -1.095 -6.366 1.00 71.88 88 PHE A C 1
ATOM 705 O O . PHE A 1 88 ? 12.463 -0.291 -5.441 1.00 71.88 88 PHE A O 1
ATOM 712 N N . GLY A 1 89 ? 11.789 -2.184 -6.433 1.00 68.88 89 GLY A N 1
ATOM 713 C CA . GLY A 1 89 ? 10.820 -2.539 -5.400 1.00 68.88 89 GLY A CA 1
ATOM 714 C C . GLY A 1 89 ? 9.464 -2.930 -5.967 1.00 68.88 89 GLY A C 1
ATOM 715 O O . GLY A 1 89 ? 9.301 -3.140 -7.169 1.00 68.88 89 GLY A O 1
ATOM 716 N N . ARG A 1 90 ? 8.486 -3.080 -5.072 1.00 65.62 90 ARG A N 1
ATOM 717 C CA . ARG A 1 90 ? 7.088 -3.304 -5.452 1.00 65.62 90 ARG A CA 1
ATOM 718 C C . ARG A 1 90 ? 6.432 -1.950 -5.762 1.00 65.62 90 ARG A C 1
ATOM 720 O O . ARG A 1 90 ? 6.751 -0.976 -5.078 1.00 65.62 90 ARG A O 1
ATOM 727 N N . PRO A 1 91 ? 5.514 -1.875 -6.742 1.00 65.81 91 PRO A N 1
ATOM 728 C CA . PRO A 1 91 ? 4.674 -0.696 -6.905 1.00 65.81 91 PRO A CA 1
ATOM 729 C C . PRO A 1 91 ? 3.925 -0.388 -5.615 1.00 65.81 91 PRO A C 1
ATOM 731 O O . PRO A 1 91 ? 3.516 -1.300 -4.890 1.00 65.81 91 PRO A O 1
ATOM 734 N N . ALA A 1 92 ? 3.788 0.909 -5.331 1.00 66.19 92 ALA A N 1
ATOM 735 C CA . ALA A 1 92 ? 3.032 1.371 -4.183 1.00 66.19 92 ALA A CA 1
ATOM 736 C C . ALA A 1 92 ? 1.604 0.811 -4.267 1.00 66.19 92 ALA A C 1
ATOM 738 O O . ALA A 1 92 ? 1.007 0.836 -5.349 1.00 66.19 92 ALA A O 1
ATOM 739 N N . PRO A 1 93 ? 1.046 0.302 -3.158 1.00 66.56 93 PRO A N 1
ATOM 740 C CA . PRO A 1 93 ? -0.335 -0.142 -3.148 1.00 66.56 93 PRO A CA 1
ATOM 741 C C . PRO A 1 93 ? -1.252 1.028 -3.531 1.00 66.56 93 PRO A C 1
ATOM 743 O O . PRO A 1 93 ? -1.149 2.134 -2.980 1.00 66.56 93 PRO A O 1
ATOM 746 N N . LEU A 1 94 ? -2.120 0.772 -4.512 1.00 68.12 94 LEU A N 1
ATOM 747 C CA . LEU A 1 94 ? -3.184 1.684 -4.917 1.00 68.12 94 LEU A CA 1
ATOM 748 C C . LEU A 1 94 ? -4.115 1.911 -3.721 1.00 68.12 94 LEU A C 1
ATOM 750 O O . LEU A 1 94 ? -4.438 0.981 -2.983 1.00 68.12 94 LEU A O 1
ATOM 754 N N . MET A 1 95 ? -4.503 3.161 -3.507 1.00 73.44 95 MET A N 1
ATOM 755 C CA . MET A 1 95 ? -5.332 3.572 -2.380 1.00 73.44 95 MET A CA 1
ATOM 756 C C . MET A 1 95 ? -6.328 4.635 -2.860 1.00 73.44 95 MET A C 1
ATOM 758 O O . MET A 1 95 ? -5.945 5.467 -3.686 1.00 73.44 95 MET A O 1
ATOM 762 N N . PRO A 1 96 ? -7.587 4.615 -2.385 1.00 78.88 96 PRO A N 1
ATOM 763 C CA . PRO A 1 96 ? -8.534 5.699 -2.636 1.00 78.88 96 PRO A CA 1
ATOM 764 C C . PRO A 1 96 ? -7.988 7.044 -2.140 1.00 78.88 96 PRO A C 1
ATOM 766 O O . PRO A 1 96 ? -7.317 7.088 -1.108 1.00 78.88 96 PRO A O 1
ATOM 769 N N . LYS A 1 97 ? -8.305 8.139 -2.843 1.00 82.31 97 LYS A N 1
ATOM 770 C CA . LYS A 1 97 ? -7.854 9.493 -2.467 1.00 82.31 97 LYS A CA 1
ATOM 771 C C . LYS A 1 97 ? -8.319 9.881 -1.059 1.00 82.31 97 LYS A C 1
ATOM 773 O O . LYS A 1 97 ? -7.506 10.333 -0.263 1.00 82.31 97 LYS A O 1
ATOM 778 N N . GLU A 1 98 ? -9.573 9.584 -0.731 1.00 83.12 98 GLU A N 1
ATOM 779 C CA . GLU A 1 98 ? -10.172 9.815 0.593 1.00 83.12 98 GLU A CA 1
ATOM 780 C C . GLU A 1 98 ? -9.366 9.133 1.711 1.00 83.12 98 GLU A C 1
ATOM 782 O O . GLU A 1 98 ? -9.016 9.743 2.718 1.00 83.12 98 GLU A O 1
ATOM 787 N N . ALA A 1 99 ? -8.970 7.873 1.505 1.00 84.62 99 ALA A N 1
ATOM 788 C CA . ALA A 1 99 ? -8.150 7.149 2.470 1.00 84.62 99 ALA A CA 1
ATOM 789 C C . ALA A 1 99 ? -6.744 7.761 2.619 1.00 84.62 99 ALA A C 1
ATOM 791 O O . ALA A 1 99 ? -6.206 7.805 3.726 1.00 84.62 99 ALA A O 1
ATOM 792 N N . GLU A 1 100 ? -6.146 8.268 1.534 1.00 87.00 100 GLU A N 1
ATOM 793 C CA . GLU A 1 100 ? -4.870 8.989 1.618 1.00 87.00 100 GLU A CA 1
ATOM 794 C C . GLU A 1 100 ? -4.990 10.300 2.408 1.00 87.00 100 GLU A C 1
ATOM 796 O O . GLU A 1 100 ? -4.067 10.659 3.145 1.00 87.00 100 GLU A O 1
ATOM 801 N N . GLU A 1 101 ? -6.101 11.018 2.269 1.00 89.19 101 GLU A N 1
ATOM 802 C CA . GLU A 1 101 ? -6.362 12.263 2.996 1.00 89.19 101 GLU A CA 1
ATOM 803 C C . GLU A 1 101 ? -6.510 12.023 4.496 1.00 89.19 101 GLU A C 1
ATOM 805 O O . GLU A 1 101 ? -5.856 12.712 5.282 1.00 89.19 101 GLU A O 1
ATOM 810 N N . ILE A 1 102 ? -7.243 10.983 4.896 1.00 90.19 102 ILE A N 1
ATOM 811 C CA . ILE A 1 102 ? -7.377 10.584 6.305 1.00 90.19 102 ILE A CA 1
ATOM 812 C C . ILE A 1 102 ? -6.002 10.277 6.912 1.00 90.19 102 ILE A C 1
ATOM 814 O O . ILE A 1 102 ? -5.662 10.777 7.988 1.00 90.19 102 ILE A O 1
ATOM 818 N N . ILE A 1 103 ? -5.149 9.533 6.198 1.00 90.12 103 ILE A N 1
ATOM 819 C CA . ILE A 1 103 ? -3.777 9.241 6.652 1.00 90.12 103 ILE A CA 1
ATOM 820 C C . ILE A 1 103 ? -2.968 10.533 6.825 1.00 90.12 103 ILE A C 1
ATOM 822 O O . ILE A 1 103 ? -2.268 10.696 7.828 1.00 90.12 103 ILE A O 1
ATOM 826 N N . LYS A 1 104 ? -3.059 11.466 5.869 1.00 91.19 104 LYS A N 1
ATOM 827 C CA . LYS A 1 104 ? -2.372 12.765 5.957 1.00 91.19 104 LYS A CA 1
ATOM 828 C C . LYS A 1 104 ? -2.877 13.588 7.139 1.00 91.19 104 LYS A C 1
ATOM 830 O O . LYS A 1 104 ? -2.058 14.218 7.805 1.00 91.19 104 LYS A O 1
ATOM 835 N N . MET A 1 105 ? -4.180 13.587 7.417 1.00 92.06 105 MET A N 1
ATOM 836 C CA . MET A 1 105 ? -4.750 14.289 8.570 1.00 92.06 105 MET A CA 1
ATOM 837 C C . MET A 1 105 ? -4.204 13.737 9.885 1.00 92.06 105 MET A C 1
ATOM 839 O O . MET A 1 105 ? -3.713 14.510 10.706 1.00 92.06 105 MET A O 1
ATOM 843 N N . HIS A 1 106 ? -4.199 12.414 10.056 1.00 90.50 106 HIS A N 1
ATOM 844 C CA . HIS A 1 106 ? -3.597 11.766 11.228 1.00 90.50 106 HIS A CA 1
ATOM 845 C C . HIS A 1 106 ? -2.116 12.099 11.378 1.00 90.50 106 HIS A C 1
ATOM 847 O O . HIS A 1 106 ? -1.660 12.461 12.460 1.00 90.50 106 HIS A O 1
ATOM 853 N N . TYR A 1 107 ? -1.366 12.069 10.277 1.00 89.69 107 TYR A N 1
ATOM 854 C CA . TYR A 1 107 ? 0.047 12.442 10.273 1.00 89.69 107 TYR A CA 1
ATOM 855 C C . TYR A 1 107 ? 0.273 13.918 10.650 1.00 89.69 107 TYR A C 1
ATOM 857 O O . TYR A 1 107 ? 1.227 14.262 11.356 1.00 89.69 107 TYR A O 1
ATOM 865 N N . LYS A 1 108 ? -0.595 14.824 10.187 1.00 89.25 108 LYS A N 1
ATOM 866 C CA . LYS A 1 108 ? -0.538 16.247 10.548 1.00 89.25 108 LYS A CA 1
ATOM 867 C C . LYS A 1 108 ? -0.825 16.453 12.035 1.00 89.25 108 LYS A C 1
ATOM 869 O O . LYS A 1 108 ? -0.042 17.152 12.673 1.00 89.25 108 LYS A O 1
ATOM 874 N N . LYS A 1 109 ? -1.864 15.798 12.564 1.00 89.44 109 LYS A N 1
ATOM 875 C CA . LYS A 1 109 ? -2.278 15.852 13.978 1.00 89.44 109 LYS A CA 1
ATOM 876 C C . LYS A 1 109 ? -1.263 15.208 14.932 1.00 89.44 109 LYS A C 1
ATOM 878 O O . LYS A 1 109 ? -1.202 15.583 16.099 1.00 89.44 109 LYS A O 1
ATOM 883 N N . ALA A 1 110 ? -0.456 14.259 14.459 1.00 88.31 110 ALA A N 1
ATOM 884 C CA . ALA A 1 110 ? 0.545 13.597 15.288 1.00 88.31 110 ALA A CA 1
ATOM 885 C C . ALA A 1 110 ? 1.648 14.568 15.758 1.00 88.31 110 ALA A C 1
ATOM 887 O O . ALA A 1 110 ? 2.253 15.294 14.953 1.00 88.31 110 ALA A O 1
ATOM 888 N N . ARG A 1 111 ? 1.928 14.538 17.071 1.00 87.38 111 ARG A N 1
ATOM 889 C CA . ARG A 1 111 ? 3.022 15.286 17.713 1.00 87.38 111 ARG A CA 1
ATOM 890 C C . ARG A 1 111 ? 4.377 14.807 17.188 1.00 87.38 111 ARG A C 1
ATOM 892 O O . ARG A 1 111 ? 4.556 13.616 16.945 1.00 87.38 111 ARG A O 1
ATOM 899 N N . LYS A 1 112 ? 5.338 15.723 17.033 1.00 87.56 112 LYS A N 1
ATOM 900 C CA . LYS A 1 112 ? 6.715 15.400 16.617 1.00 87.56 112 LYS A CA 1
ATOM 901 C C . LYS A 1 112 ? 7.326 14.368 17.578 1.00 87.56 112 LYS A C 1
ATOM 903 O O . LYS A 1 112 ? 7.137 14.486 18.784 1.00 87.56 112 LYS A O 1
ATOM 908 N N . GLY A 1 113 ? 7.988 13.338 17.049 1.00 84.12 113 GLY A N 1
ATOM 909 C CA . GLY A 1 113 ? 8.511 12.216 17.849 1.00 84.12 113 GLY A CA 1
ATOM 910 C C . GLY A 1 113 ? 7.446 11.280 18.446 1.00 84.12 113 GLY A C 1
ATOM 911 O O . GLY A 1 113 ? 7.781 10.332 19.153 1.00 84.12 113 GLY A O 1
ATOM 912 N N . GLY A 1 114 ? 6.162 11.539 18.184 1.00 86.69 114 GLY A N 1
ATOM 913 C CA . GLY A 1 114 ? 5.045 10.768 18.710 1.00 86.69 114 GLY A CA 1
ATOM 914 C C . GLY A 1 114 ? 4.843 9.419 18.021 1.00 86.69 114 GLY A C 1
ATOM 915 O O . GLY A 1 114 ? 5.587 9.006 17.129 1.00 86.69 114 GLY A O 1
ATOM 916 N N . THR A 1 115 ? 3.783 8.729 18.435 1.00 87.00 115 THR A N 1
ATOM 917 C CA . THR A 1 115 ? 3.410 7.420 17.893 1.00 87.00 115 THR A CA 1
ATOM 918 C C . THR A 1 115 ? 2.053 7.487 17.204 1.00 87.00 115 THR A C 1
ATOM 920 O O . THR A 1 115 ? 1.084 7.969 17.787 1.00 87.00 115 THR A O 1
ATOM 923 N N . ILE A 1 116 ? 1.969 6.965 15.981 1.00 86.75 116 ILE A N 1
ATOM 924 C CA . ILE A 1 116 ? 0.715 6.806 15.241 1.00 86.75 116 ILE A CA 1
ATOM 925 C 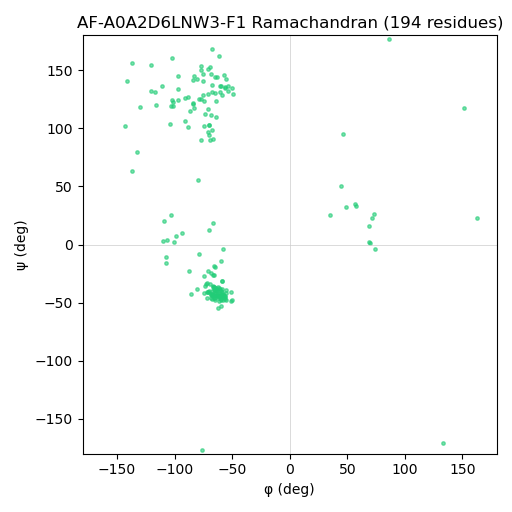C . ILE A 1 116 ? 0.200 5.381 15.425 1.00 86.75 116 ILE A C 1
ATOM 927 O O . ILE A 1 116 ? 0.892 4.411 15.103 1.00 86.75 116 ILE A O 1
ATOM 931 N N . LYS A 1 117 ? -1.040 5.255 15.902 1.00 88.50 117 LYS A N 1
ATOM 932 C CA . LYS A 1 117 ? -1.756 3.981 15.993 1.00 88.50 117 LYS A CA 1
ATOM 933 C C . LYS A 1 117 ? -2.457 3.699 14.669 1.00 88.50 117 LYS A C 1
ATOM 935 O O . LYS A 1 117 ? -3.379 4.409 14.276 1.00 88.50 117 LYS A O 1
ATOM 940 N N . LEU A 1 118 ? -2.039 2.642 13.975 1.00 87.69 118 LEU A N 1
ATOM 941 C CA . LEU A 1 118 ? -2.644 2.282 12.686 1.00 87.69 118 LEU A CA 1
ATOM 942 C C . LEU A 1 118 ? -4.105 1.838 12.816 1.00 87.69 118 LEU A C 1
ATOM 944 O O . LEU A 1 118 ? -4.874 1.987 11.869 1.00 87.69 118 LEU A O 1
ATOM 948 N N . THR A 1 119 ? -4.490 1.314 13.982 1.00 86.44 119 THR A N 1
ATOM 949 C CA . THR A 1 119 ? -5.866 0.897 14.279 1.00 86.44 119 THR A CA 1
ATOM 950 C C . THR A 1 119 ? -6.850 2.050 14.166 1.00 86.44 119 THR A C 1
ATOM 952 O O . THR A 1 119 ? -7.936 1.868 13.622 1.00 86.44 119 THR A O 1
ATOM 955 N N . ASP A 1 120 ? -6.454 3.230 14.635 1.00 88.12 120 ASP A N 1
ATOM 956 C CA . ASP A 1 120 ? -7.322 4.405 14.696 1.00 88.12 120 ASP A CA 1
ATOM 957 C C . ASP A 1 120 ? -7.569 4.929 13.279 1.00 88.12 120 ASP A C 1
ATOM 959 O O . ASP A 1 120 ? -8.708 5.181 12.888 1.00 88.12 120 ASP A O 1
ATOM 963 N N . ILE A 1 121 ? -6.513 4.938 12.460 1.00 89.56 121 ILE A N 1
ATOM 964 C CA . ILE A 1 121 ? -6.591 5.264 11.035 1.00 89.56 121 ILE A CA 1
ATOM 965 C C . ILE A 1 121 ? -7.501 4.276 10.293 1.00 89.56 121 ILE A C 1
ATOM 967 O O . ILE A 1 121 ? -8.326 4.699 9.489 1.00 89.56 121 ILE A O 1
ATOM 971 N N . ILE A 1 122 ? -7.383 2.965 10.546 1.00 88.12 122 ILE A N 1
ATOM 972 C CA . ILE A 1 122 ? -8.264 1.968 9.910 1.00 88.12 122 ILE A CA 1
ATOM 973 C C . ILE A 1 122 ? -9.721 2.238 10.248 1.00 88.12 122 ILE A C 1
ATOM 975 O O . ILE A 1 122 ? -10.566 2.184 9.357 1.00 88.12 122 ILE A O 1
ATOM 979 N N . ILE A 1 123 ? -10.018 2.470 11.527 1.00 88.12 123 ILE A N 1
ATOM 980 C CA . ILE A 1 123 ? -11.385 2.702 11.989 1.00 88.12 123 ILE A CA 1
ATOM 981 C C . ILE A 1 123 ? -11.960 3.935 11.296 1.00 88.12 123 ILE A C 1
ATOM 983 O O . ILE A 1 123 ? -13.085 3.883 10.807 1.00 88.12 123 ILE A O 1
ATOM 987 N N . GLU A 1 124 ? -11.192 5.020 11.213 1.00 89.50 124 GLU A N 1
ATOM 988 C CA . GLU A 1 124 ? -11.649 6.258 10.584 1.00 89.50 124 GLU A CA 1
ATOM 989 C C . GLU A 1 124 ? -11.853 6.105 9.074 1.00 89.50 124 GLU A C 1
ATOM 991 O O . GLU A 1 124 ? -12.904 6.486 8.560 1.00 89.50 124 GLU A O 1
ATOM 996 N N . ILE A 1 125 ? -10.921 5.444 8.378 1.00 87.81 125 ILE A N 1
ATOM 997 C CA . ILE A 1 125 ? -11.082 5.107 6.957 1.00 87.81 125 ILE A CA 1
ATOM 998 C C . ILE A 1 125 ? -12.336 4.259 6.746 1.00 87.81 125 ILE A C 1
ATOM 1000 O O . ILE A 1 125 ? -13.131 4.555 5.855 1.00 87.81 125 ILE A O 1
ATOM 1004 N N . ALA A 1 126 ? -12.537 3.222 7.559 1.00 85.56 126 ALA A N 1
ATOM 1005 C CA . ALA A 1 126 ? -13.685 2.336 7.424 1.00 85.56 126 ALA A CA 1
ATOM 1006 C C . ALA A 1 126 ? -15.008 3.072 7.674 1.00 85.56 126 ALA A C 1
ATOM 1008 O O . ALA A 1 126 ? -15.958 2.857 6.929 1.00 85.56 126 ALA A O 1
ATOM 1009 N N . LYS A 1 127 ? -15.060 3.972 8.663 1.00 86.56 127 LYS A N 1
ATOM 1010 C CA . LYS A 1 127 ? -16.251 4.782 8.957 1.00 86.56 127 LYS A CA 1
ATOM 1011 C C . LYS A 1 127 ? -16.592 5.761 7.835 1.00 86.56 127 LYS A C 1
ATOM 1013 O O . LYS A 1 127 ? -17.758 5.879 7.486 1.00 86.56 127 LYS A O 1
ATOM 1018 N N . GLN A 1 128 ? -15.597 6.449 7.276 1.00 85.62 128 GLN A N 1
ATOM 1019 C CA . GLN A 1 128 ? -15.835 7.481 6.260 1.00 85.62 128 GLN A CA 1
ATOM 1020 C C . GLN A 1 128 ? -16.057 6.893 4.862 1.00 85.62 128 GLN A C 1
ATOM 1022 O O . GLN A 1 128 ? -16.906 7.368 4.118 1.00 85.62 128 GLN A O 1
ATOM 1027 N N . THR A 1 129 ? -15.316 5.841 4.505 1.00 80.38 129 THR A N 1
ATOM 1028 C CA . THR A 1 129 ? -15.299 5.311 3.129 1.00 80.38 129 THR A CA 1
ATOM 1029 C C . THR A 1 129 ? -16.024 3.969 2.979 1.00 80.38 129 THR A C 1
ATOM 1031 O O . THR A 1 129 ? -16.318 3.536 1.865 1.00 80.38 129 THR A O 1
ATOM 1034 N N . GLY A 1 130 ? -16.296 3.259 4.081 1.00 77.88 130 GLY A N 1
ATOM 1035 C CA . GLY A 1 130 ? -16.838 1.895 4.053 1.00 77.88 130 GLY A CA 1
ATOM 1036 C C . GLY A 1 130 ? -15.852 0.838 3.529 1.00 77.88 130 GLY A C 1
ATOM 1037 O O . GLY A 1 130 ? -16.273 -0.257 3.138 1.00 77.88 130 GLY A O 1
ATOM 1038 N N . ILE A 1 131 ? -14.552 1.155 3.470 1.00 80.88 131 ILE A N 1
ATOM 1039 C CA . ILE A 1 131 ? -13.496 0.300 2.905 1.00 80.88 131 ILE A CA 1
ATOM 1040 C C . ILE A 1 131 ? -12.574 -0.210 4.015 1.00 80.88 131 ILE A C 1
ATOM 1042 O O . ILE A 1 131 ? -12.126 0.546 4.874 1.00 80.88 131 ILE A O 1
ATOM 1046 N N . ALA A 1 132 ? -12.228 -1.498 3.958 1.00 80.88 132 ALA A N 1
ATOM 1047 C CA . ALA A 1 132 ? -11.202 -2.080 4.820 1.00 80.88 132 ALA A CA 1
ATOM 1048 C C . ALA A 1 132 ? -9.827 -2.014 4.143 1.00 80.88 132 ALA A C 1
ATOM 1050 O O . ALA A 1 132 ? -9.653 -2.527 3.039 1.00 80.88 132 ALA A O 1
ATOM 1051 N N . ILE A 1 133 ? -8.839 -1.434 4.828 1.00 80.94 133 ILE A N 1
ATOM 1052 C CA . ILE A 1 133 ? -7.450 -1.341 4.353 1.00 80.94 133 ILE A CA 1
ATOM 1053 C C . ILE A 1 133 ? -6.525 -2.051 5.357 1.00 80.94 133 ILE A C 1
ATOM 1055 O O . ILE A 1 133 ? -6.636 -1.812 6.560 1.00 80.94 133 ILE A O 1
ATOM 1059 N N . PRO A 1 134 ? -5.602 -2.926 4.916 1.00 82.12 134 PRO A N 1
ATOM 1060 C CA . PRO A 1 134 ? -4.744 -3.684 5.818 1.00 82.12 134 PRO A CA 1
ATOM 1061 C C . PRO A 1 134 ? -3.605 -2.818 6.382 1.00 82.12 134 PRO A C 1
ATOM 1063 O O . PRO A 1 134 ? -3.131 -1.886 5.720 1.00 82.12 134 PRO A O 1
ATOM 1066 N N . HIS A 1 135 ? -3.101 -3.176 7.571 1.00 84.56 135 HIS A N 1
ATOM 1067 C CA . HIS A 1 135 ? -2.030 -2.433 8.259 1.00 84.56 135 HIS A CA 1
ATOM 1068 C C . HIS A 1 135 ? -0.812 -2.132 7.374 1.00 84.56 135 HIS A C 1
ATOM 1070 O O . HIS A 1 135 ? -0.400 -0.971 7.342 1.00 84.56 135 HIS A O 1
ATOM 1076 N N . PRO A 1 136 ? -0.246 -3.096 6.615 1.00 81.88 136 PRO A N 1
ATOM 1077 C CA . PRO A 1 136 ? 0.950 -2.842 5.812 1.00 81.88 136 PRO A CA 1
ATOM 1078 C C . PRO A 1 136 ? 0.759 -1.730 4.778 1.00 81.88 136 PRO A C 1
ATOM 1080 O O . PRO A 1 136 ? 1.695 -1.001 4.463 1.00 81.88 136 PRO A O 1
ATOM 1083 N N . THR A 1 137 ? -0.459 -1.580 4.254 1.00 82.75 137 THR A N 1
ATOM 1084 C CA . THR A 1 137 ? -0.760 -0.583 3.220 1.00 82.75 137 THR A CA 1
ATOM 1085 C C . THR A 1 137 ? -0.806 0.826 3.807 1.00 82.75 137 THR A C 1
ATOM 1087 O O . THR A 1 137 ? -0.233 1.751 3.231 1.00 82.75 137 THR A O 1
ATOM 1090 N N . ILE A 1 138 ? -1.416 0.987 4.983 1.00 86.69 138 ILE A N 1
ATOM 1091 C CA . ILE A 1 138 ? -1.434 2.267 5.705 1.00 86.69 138 ILE A CA 1
ATOM 1092 C C . ILE A 1 138 ? -0.030 2.604 6.200 1.00 86.69 138 ILE A C 1
ATOM 1094 O O . ILE A 1 138 ? 0.450 3.713 5.975 1.00 86.69 138 ILE A O 1
ATOM 1098 N N . ALA A 1 139 ? 0.665 1.635 6.796 1.00 86.44 139 ALA A N 1
ATOM 1099 C CA . ALA A 1 139 ? 2.026 1.814 7.281 1.00 86.44 139 ALA A CA 1
ATOM 1100 C C . ALA A 1 139 ? 2.980 2.270 6.176 1.00 86.44 139 ALA A C 1
ATOM 1102 O O . ALA A 1 139 ? 3.738 3.214 6.375 1.00 86.44 139 ALA A O 1
ATOM 1103 N N . TYR A 1 140 ? 2.900 1.663 4.988 1.00 85.00 140 TYR A N 1
ATOM 1104 C CA . TYR A 1 140 ? 3.689 2.086 3.832 1.00 85.00 140 TYR A CA 1
ATOM 1105 C C . TYR A 1 140 ? 3.474 3.571 3.505 1.00 85.00 140 TYR A C 1
ATOM 1107 O O . TYR A 1 140 ? 4.433 4.287 3.218 1.00 85.00 140 TYR A O 1
ATOM 1115 N N . ARG A 1 141 ? 2.229 4.059 3.578 1.00 87.31 141 ARG A N 1
ATOM 1116 C CA . ARG A 1 141 ? 1.909 5.470 3.315 1.00 87.31 141 ARG A CA 1
ATOM 1117 C C . ARG A 1 141 ? 2.381 6.398 4.424 1.00 87.31 141 ARG A C 1
ATOM 1119 O O . ARG A 1 141 ? 2.941 7.445 4.111 1.00 87.31 141 ARG A O 1
ATOM 1126 N N . VAL A 1 142 ? 2.237 6.003 5.685 1.00 88.06 142 VAL A N 1
ATOM 1127 C CA . VAL A 1 142 ? 2.775 6.764 6.823 1.00 88.06 142 VAL A CA 1
ATOM 1128 C C . VAL A 1 142 ? 4.301 6.859 6.732 1.00 88.06 142 VAL A C 1
ATOM 1130 O O . VAL A 1 142 ? 4.843 7.954 6.822 1.00 88.06 142 VAL A O 1
ATOM 1133 N N . LEU A 1 143 ? 4.998 5.755 6.441 1.00 86.50 143 LEU A N 1
ATOM 1134 C CA . LEU A 1 143 ? 6.452 5.751 6.229 1.00 86.50 143 LEU A CA 1
ATOM 1135 C C . LEU A 1 143 ? 6.870 6.605 5.027 1.00 86.50 143 LEU A C 1
ATOM 1137 O O . LEU A 1 143 ? 7.910 7.258 5.063 1.00 86.50 143 LEU A O 1
ATOM 1141 N N . ALA A 1 144 ? 6.078 6.621 3.952 1.00 85.25 144 ALA A N 1
ATOM 1142 C CA . ALA A 1 144 ? 6.342 7.481 2.802 1.00 85.25 144 ALA A CA 1
ATOM 1143 C C . ALA A 1 144 ? 6.190 8.974 3.143 1.00 85.25 144 ALA A C 1
ATOM 1145 O O . ALA A 1 144 ? 6.952 9.790 2.626 1.00 85.25 144 ALA A O 1
ATOM 1146 N N . LEU A 1 145 ? 5.235 9.334 4.008 1.00 87.31 145 LEU A N 1
ATOM 1147 C CA . LEU A 1 145 ? 5.104 10.694 4.539 1.00 87.31 145 LEU A CA 1
ATOM 1148 C C . LEU A 1 145 ? 6.266 11.038 5.473 1.00 87.31 145 LEU A C 1
ATOM 1150 O O . LEU A 1 145 ? 6.844 12.111 5.334 1.00 87.31 145 LEU A O 1
ATOM 1154 N N . GLU A 1 146 ? 6.665 10.111 6.340 1.00 87.88 146 GLU A N 1
ATOM 1155 C CA . GLU A 1 146 ? 7.791 10.284 7.261 1.00 87.88 146 GLU A CA 1
ATOM 1156 C C . GLU A 1 146 ? 9.112 10.511 6.516 1.00 87.88 146 GLU A C 1
ATOM 1158 O O . GLU A 1 146 ? 9.847 11.441 6.829 1.00 87.88 146 GLU A O 1
ATOM 1163 N N . LYS A 1 147 ? 9.380 9.764 5.438 1.00 86.62 147 LYS A N 1
ATOM 1164 C CA . LYS A 1 147 ? 10.561 10.002 4.587 1.00 86.62 147 LYS A CA 1
ATOM 1165 C C . LYS A 1 147 ? 10.604 11.408 3.983 1.00 86.62 147 LYS A C 1
ATOM 1167 O O . LYS A 1 147 ? 11.690 11.928 3.747 1.00 86.62 147 LYS A O 1
ATOM 1172 N N . LYS A 1 148 ? 9.439 12.001 3.703 1.00 87.19 148 LYS A N 1
ATOM 1173 C CA . LYS A 1 148 ? 9.326 13.336 3.098 1.00 87.19 148 LYS A CA 1
ATOM 1174 C C . LYS A 1 148 ? 9.372 14.453 4.136 1.00 87.19 148 LYS A C 1
ATOM 1176 O O . LYS A 1 148 ? 10.001 15.472 3.893 1.00 87.19 148 LYS A O 1
ATOM 1181 N N . LEU A 1 149 ? 8.679 14.270 5.257 1.00 88.25 149 LEU A N 1
ATOM 1182 C CA . LEU A 1 149 ? 8.395 15.328 6.229 1.00 88.25 149 LEU A CA 1
ATOM 1183 C C . LEU A 1 149 ? 9.208 15.202 7.528 1.00 88.25 149 LEU A C 1
ATOM 1185 O O . LEU A 1 149 ? 9.193 16.138 8.320 1.00 88.25 149 LEU A O 1
ATOM 1189 N N . LYS A 1 150 ? 9.896 14.073 7.750 1.00 87.31 150 LYS A N 1
ATOM 1190 C CA . LYS A 1 150 ? 10.861 13.819 8.837 1.00 87.31 150 LYS A CA 1
ATOM 1191 C C . LYS A 1 150 ? 10.393 14.298 10.222 1.00 87.31 150 LYS A C 1
ATOM 1193 O O . LYS A 1 150 ? 11.115 15.007 10.923 1.00 87.31 150 LYS A O 1
ATOM 1198 N N . LYS A 1 151 ? 9.171 13.936 10.629 1.00 85.25 151 LYS A N 1
ATOM 1199 C CA . LYS A 1 151 ? 8.631 14.300 11.952 1.00 85.25 151 LYS A CA 1
ATOM 1200 C C . LYS A 1 151 ? 9.169 13.419 13.092 1.00 85.25 151 LYS A C 1
ATOM 1202 O O . LYS A 1 151 ? 8.901 13.716 14.257 1.00 85.25 151 LYS A O 1
ATOM 1207 N N . GLY A 1 152 ? 9.900 12.353 12.784 1.00 85.12 152 GLY A N 1
ATOM 1208 C CA . GLY A 1 152 ? 10.405 11.369 13.739 1.00 85.12 152 GLY A CA 1
ATOM 1209 C C . GLY A 1 152 ? 9.318 10.447 14.294 1.00 85.12 152 GLY A C 1
ATOM 1210 O O . GLY A 1 152 ? 9.443 9.980 15.424 1.00 85.12 152 GLY A O 1
ATOM 1211 N N . LEU A 1 153 ? 8.224 10.225 13.559 1.00 84.81 153 LEU A N 1
ATOM 1212 C CA . LEU A 1 153 ? 7.082 9.462 14.065 1.00 84.81 153 LEU A CA 1
ATOM 1213 C C . LEU A 1 153 ? 7.356 7.956 14.102 1.00 84.81 153 LEU A C 1
ATOM 1215 O O . LEU A 1 153 ? 7.906 7.374 13.165 1.00 84.81 153 LEU A O 1
ATOM 1219 N N . ARG A 1 154 ? 6.883 7.303 15.168 1.00 84.00 154 ARG A N 1
ATOM 1220 C CA . ARG A 1 154 ? 6.884 5.841 15.311 1.00 84.00 154 ARG A CA 1
ATOM 1221 C C . ARG A 1 154 ? 5.524 5.268 14.922 1.00 84.00 154 ARG A C 1
ATOM 1223 O O . ARG A 1 154 ? 4.483 5.873 15.172 1.00 84.00 154 ARG A O 1
ATOM 1230 N N . ILE A 1 155 ? 5.518 4.084 14.317 1.00 83.81 155 ILE A N 1
ATOM 1231 C CA . ILE A 1 155 ? 4.288 3.392 13.916 1.00 83.81 155 ILE A CA 1
ATOM 1232 C C . ILE A 1 155 ? 3.994 2.282 14.918 1.00 83.81 155 ILE A C 1
ATOM 1234 O O . ILE A 1 155 ? 4.822 1.397 15.117 1.00 83.81 155 ILE A O 1
ATOM 1238 N N . ASN A 1 156 ? 2.801 2.304 15.509 1.00 81.81 156 ASN A N 1
ATOM 1239 C CA . ASN A 1 156 ? 2.323 1.241 16.381 1.00 81.81 156 ASN A CA 1
ATOM 1240 C C . ASN A 1 156 ? 1.312 0.361 15.642 1.00 81.81 156 ASN A C 1
ATOM 1242 O O . ASN A 1 156 ? 0.257 0.828 15.198 1.00 81.81 156 ASN A O 1
ATOM 1246 N N . TYR A 1 157 ? 1.657 -0.921 15.529 1.00 70.62 157 TYR A N 1
ATOM 1247 C CA . TYR A 1 157 ? 0.866 -1.907 14.809 1.00 70.62 157 TYR A CA 1
ATOM 1248 C C . TYR A 1 157 ? -0.217 -2.578 15.651 1.00 70.62 157 TYR A C 1
ATOM 1250 O O . TYR A 1 157 ? -1.148 -3.052 15.014 1.00 70.62 157 TYR A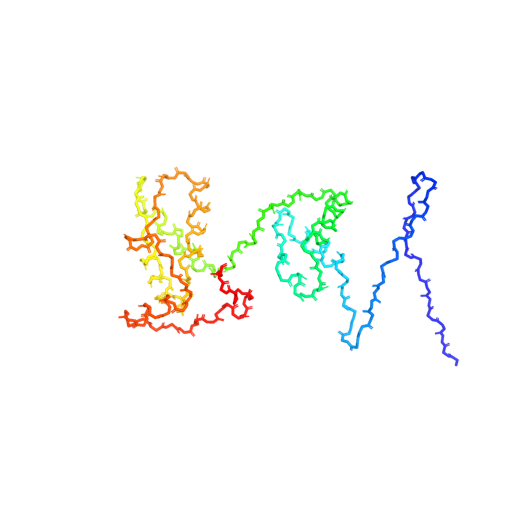 O 1
ATOM 1258 N N . LEU A 1 158 ? -0.116 -2.622 16.995 1.00 59.66 158 LEU A N 1
ATOM 1259 C CA . LEU A 1 158 ? -1.099 -3.191 17.959 1.00 59.66 158 LEU A CA 1
ATOM 1260 C C . LEU A 1 158 ? -0.494 -3.451 19.364 1.00 59.66 158 LEU A C 1
ATOM 1262 O O . LEU A 1 158 ? -0.946 -4.343 20.074 1.00 59.66 158 LEU A O 1
ATOM 1266 N N . GLY A 1 159 ? 0.591 -2.779 19.760 1.00 51.75 159 GLY A N 1
ATOM 1267 C CA . GLY A 1 159 ? 1.375 -3.189 20.940 1.00 51.75 159 GLY A CA 1
ATOM 1268 C C . GLY A 1 159 ? 2.136 -4.514 20.747 1.00 51.75 159 GLY A C 1
ATOM 1269 O O . GLY A 1 159 ? 2.824 -4.967 21.648 1.00 51.75 159 GLY A O 1
ATOM 1270 N N . THR A 1 160 ? 2.054 -5.113 19.554 1.00 50.66 160 THR A N 1
ATOM 1271 C CA . THR A 1 160 ? 2.876 -6.233 19.082 1.00 50.66 160 THR A CA 1
ATOM 1272 C C . THR A 1 160 ? 3.294 -5.963 17.632 1.00 50.66 160 THR A C 1
ATOM 1274 O O . THR A 1 160 ? 2.608 -5.237 16.908 1.00 50.66 160 THR A O 1
ATOM 1277 N N . ASN A 1 161 ? 4.396 -6.563 17.170 1.00 54.38 161 ASN A N 1
ATOM 1278 C CA . ASN A 1 161 ? 4.897 -6.433 15.788 1.00 54.38 161 ASN A CA 1
ATOM 1279 C C . ASN A 1 161 ? 4.019 -7.141 14.729 1.00 54.38 161 ASN A C 1
ATOM 1281 O O . ASN A 1 161 ? 4.441 -7.319 13.585 1.00 54.38 161 ASN A O 1
ATOM 1285 N N . LYS A 1 162 ? 2.800 -7.575 15.076 1.00 64.81 162 LYS A N 1
ATOM 1286 C CA . LYS A 1 162 ? 1.930 -8.326 14.166 1.00 64.81 162 LYS A CA 1
ATOM 1287 C C . LYS A 1 162 ? 1.144 -7.378 13.261 1.00 64.81 162 LYS A C 1
ATOM 1289 O O . LYS A 1 162 ? 0.375 -6.528 13.709 1.00 64.81 162 LYS A O 1
ATOM 1294 N N . THR A 1 163 ? 1.329 -7.540 11.955 1.00 71.44 163 THR A N 1
ATOM 1295 C CA . THR A 1 163 ? 0.545 -6.823 10.944 1.00 71.44 163 THR A CA 1
ATOM 1296 C C . THR A 1 163 ? -0.765 -7.557 10.677 1.00 71.44 163 THR A C 1
ATOM 1298 O O . THR A 1 163 ? -0.782 -8.781 10.648 1.00 71.44 163 THR A O 1
ATOM 1301 N N . ARG A 1 164 ? -1.862 -6.813 10.479 1.00 72.50 164 ARG A N 1
ATOM 1302 C CA . ARG A 1 164 ? -3.143 -7.402 10.076 1.00 72.50 164 ARG A CA 1
ATOM 1303 C C . ARG A 1 164 ? -3.239 -7.498 8.563 1.00 72.50 164 ARG A C 1
ATOM 1305 O O . ARG A 1 164 ? -3.084 -6.495 7.855 1.00 72.50 164 ARG A O 1
ATOM 1312 N N . THR A 1 165 ? -3.531 -8.699 8.092 1.00 77.94 165 THR A N 1
ATOM 1313 C CA . THR A 1 165 ? -3.984 -8.971 6.727 1.00 77.94 165 THR A CA 1
ATOM 1314 C C . THR A 1 165 ? -5.377 -8.377 6.490 1.00 77.94 165 THR A C 1
ATOM 1316 O O . THR A 1 165 ? -6.066 -7.970 7.423 1.00 77.94 165 THR A O 1
ATOM 1319 N N . ILE A 1 166 ? -5.828 -8.330 5.231 1.00 79.25 166 ILE A N 1
ATOM 1320 C CA . ILE A 1 166 ? -7.159 -7.794 4.883 1.00 79.25 166 ILE A CA 1
ATOM 1321 C C . ILE A 1 166 ? -8.267 -8.565 5.614 1.00 79.25 166 ILE A C 1
ATOM 1323 O O . ILE A 1 166 ? -9.172 -7.949 6.170 1.00 79.25 166 ILE A O 1
ATOM 1327 N N . ALA A 1 167 ? -8.172 -9.897 5.661 1.00 78.62 167 ALA A N 1
ATOM 1328 C CA . ALA A 1 167 ? -9.157 -10.745 6.328 1.00 78.62 167 ALA A CA 1
ATOM 1329 C C . ALA A 1 167 ? -9.243 -10.448 7.835 1.00 78.62 167 ALA A C 1
ATOM 1331 O O . ALA A 1 167 ? -10.334 -10.281 8.381 1.00 78.62 167 ALA A O 1
ATOM 1332 N N . GLU A 1 168 ? -8.095 -10.304 8.498 1.00 82.44 168 GLU A N 1
ATOM 1333 C CA . GLU A 1 168 ? -8.032 -9.945 9.918 1.00 82.44 168 GLU A CA 1
ATOM 1334 C C . GLU A 1 168 ? -8.537 -8.523 10.174 1.00 82.44 168 GLU A C 1
ATOM 1336 O O . GLU A 1 168 ? -9.214 -8.285 11.174 1.00 82.44 168 GLU A O 1
ATOM 1341 N N . THR A 1 169 ? -8.266 -7.580 9.267 1.00 81.81 169 THR A N 1
ATOM 1342 C CA . THR A 1 169 ? -8.819 -6.223 9.346 1.00 81.81 169 THR A CA 1
ATOM 1343 C C . THR A 1 169 ? -10.341 -6.236 9.243 1.00 81.81 169 THR A C 1
ATOM 1345 O O . THR A 1 169 ? -11.004 -5.568 10.032 1.00 81.81 169 THR A O 1
ATOM 1348 N N . VAL A 1 170 ? -10.915 -7.016 8.323 1.00 82.00 170 VAL A N 1
ATOM 1349 C CA . VAL A 1 170 ? -12.376 -7.153 8.205 1.00 82.00 170 VAL A CA 1
ATOM 1350 C C . VAL A 1 170 ? -12.960 -7.782 9.470 1.00 82.00 170 VAL A C 1
ATOM 1352 O O . VAL A 1 170 ? -13.945 -7.270 9.997 1.00 82.00 17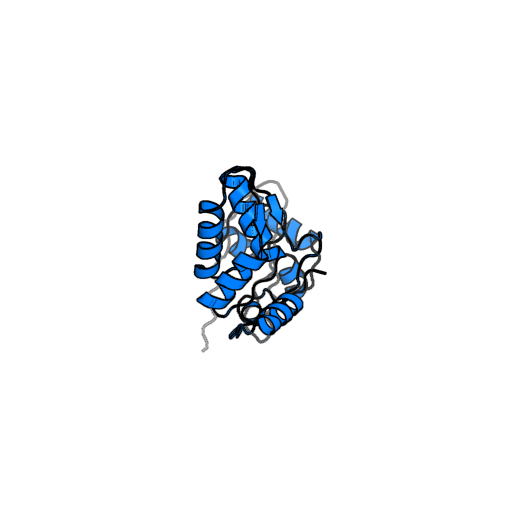0 VAL A O 1
ATOM 1355 N N . LYS A 1 171 ? -12.338 -8.843 10.004 1.00 83.81 171 LYS A N 1
ATOM 1356 C CA . LYS A 1 171 ? -12.76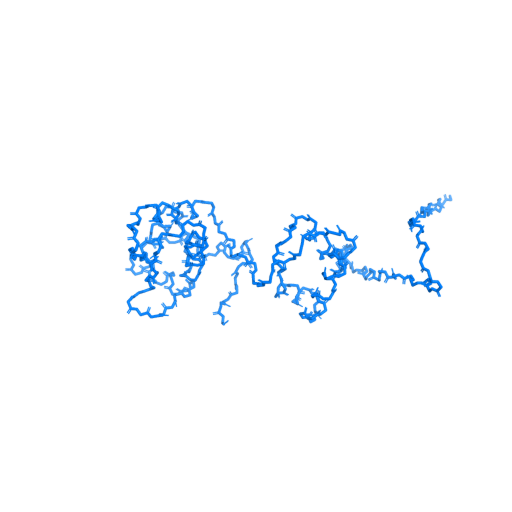8 -9.475 11.264 1.00 83.81 171 LYS A CA 1
ATOM 1357 C C . LYS A 1 171 ? -12.741 -8.483 12.434 1.00 83.81 171 LYS A C 1
ATOM 1359 O O . LYS A 1 171 ? -13.674 -8.451 13.230 1.00 83.81 171 LYS A O 1
ATOM 1364 N N . PHE A 1 172 ? -11.714 -7.640 12.504 1.00 84.94 172 PHE A N 1
ATOM 1365 C CA . PHE A 1 172 ? -11.603 -6.586 13.512 1.00 84.94 172 PHE A CA 1
ATOM 1366 C C . PHE A 1 172 ? -12.654 -5.480 13.365 1.00 84.94 172 PHE A C 1
ATOM 1368 O O . PHE A 1 172 ? -13.227 -5.038 14.355 1.00 84.94 172 PHE A O 1
ATOM 1375 N N . LEU A 1 173 ? -12.922 -5.018 12.145 1.00 85.38 173 LEU A N 1
AT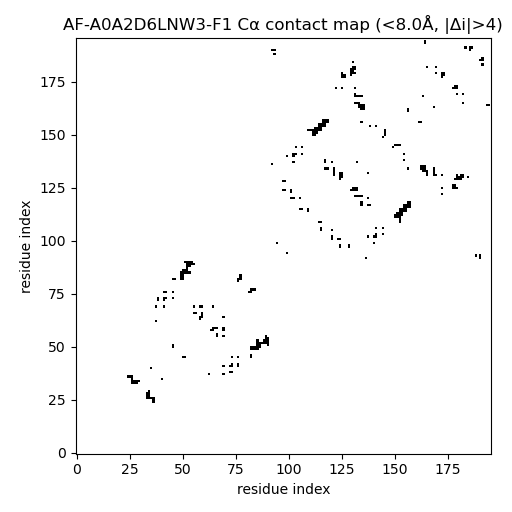OM 1376 C CA . LEU A 1 173 ? -13.944 -3.995 11.914 1.00 85.38 173 LEU A CA 1
ATOM 1377 C C . LEU A 1 173 ? -15.341 -4.523 12.265 1.00 85.38 173 LEU A C 1
ATOM 1379 O O . LEU A 1 173 ? -16.110 -3.823 12.923 1.00 85.38 173 LEU A O 1
ATOM 1383 N N . LYS A 1 174 ? -15.617 -5.794 11.945 1.00 85.19 174 LYS A N 1
ATOM 1384 C CA . LYS A 1 174 ? -16.841 -6.485 12.370 1.00 85.19 174 LYS A CA 1
ATOM 1385 C C . LYS A 1 174 ? -16.962 -6.566 13.892 1.00 85.19 174 LYS A C 1
ATOM 1387 O O . LYS A 1 174 ? -18.023 -6.252 14.419 1.00 85.19 174 LYS A O 1
ATOM 1392 N N . SER A 1 175 ? -15.889 -6.907 14.615 1.00 86.19 175 SER A N 1
ATOM 1393 C CA . SER A 1 175 ? -15.933 -6.943 16.089 1.00 86.19 175 SER A CA 1
ATOM 1394 C C . SER A 1 175 ? -16.151 -5.565 16.725 1.00 86.19 175 SER A C 1
ATOM 1396 O O . SER A 1 175 ? -16.591 -5.473 17.868 1.00 86.19 175 SER A O 1
ATOM 1398 N N . LYS A 1 176 ? -15.894 -4.484 15.980 1.00 84.88 176 LYS A N 1
ATOM 1399 C CA . LYS A 1 176 ? -16.185 -3.097 16.367 1.00 84.88 176 LYS A CA 1
ATOM 1400 C C . LYS A 1 176 ? -17.542 -2.584 15.870 1.00 84.88 176 LYS A C 1
ATOM 1402 O O . LYS A 1 176 ? -17.796 -1.391 16.007 1.00 84.88 176 LYS A O 1
ATOM 1407 N N . LYS A 1 177 ? -18.406 -3.455 15.328 1.00 86.75 177 LYS A N 1
ATOM 1408 C CA . LYS A 1 177 ? -19.722 -3.105 14.759 1.00 86.75 177 LYS A CA 1
ATOM 1409 C C . LYS A 1 177 ? -19.639 -2.072 13.620 1.00 86.75 177 LYS A C 1
ATOM 1411 O O . LYS A 1 177 ? -20.525 -1.242 13.466 1.00 86.75 177 LYS A O 1
ATOM 1416 N N . ILE A 1 178 ? -18.561 -2.100 12.830 1.00 83.44 178 ILE A N 1
ATOM 1417 C CA . ILE A 1 178 ? -18.391 -1.228 11.658 1.00 83.44 178 ILE A CA 1
ATOM 1418 C C . ILE A 1 178 ? -18.706 -2.034 10.399 1.00 83.44 178 ILE A C 1
ATOM 1420 O O . ILE A 1 178 ? -18.028 -3.021 10.097 1.00 83.44 178 ILE A O 1
ATOM 1424 N N . GLU A 1 179 ? -19.716 -1.597 9.650 1.00 72.12 179 GLU A N 1
ATOM 1425 C CA . GLU A 1 179 ? -20.077 -2.210 8.375 1.00 72.12 179 GLU A CA 1
ATOM 1426 C C . GLU A 1 179 ? -19.078 -1.842 7.278 1.00 72.12 179 GLU A C 1
ATOM 1428 O O . GLU A 1 179 ? -18.835 -0.675 6.969 1.00 72.12 179 GLU A O 1
ATOM 1433 N N . VAL A 1 180 ? -18.497 -2.864 6.654 1.00 73.12 180 VAL A N 1
ATOM 1434 C CA . VAL A 1 180 ? -17.561 -2.696 5.542 1.00 73.12 180 VAL A CA 1
ATOM 1435 C C . VAL A 1 180 ? -18.286 -3.043 4.248 1.00 73.12 180 VAL A C 1
ATOM 1437 O O . VAL A 1 180 ? -18.470 -4.216 3.929 1.00 73.12 180 VAL A O 1
ATOM 1440 N N . LYS A 1 181 ? -18.662 -2.020 3.475 1.00 65.38 181 LYS A N 1
ATOM 1441 C CA . LYS A 1 181 ? -19.370 -2.166 2.191 1.00 65.38 181 LYS A CA 1
ATOM 1442 C C . LYS A 1 181 ? -18.485 -2.771 1.101 1.00 65.38 181 LYS A C 1
ATOM 1444 O O . LYS A 1 181 ? -18.957 -3.497 0.232 1.00 65.38 181 LYS A O 1
ATOM 1449 N N . LYS A 1 182 ? -17.182 -2.470 1.123 1.00 58.88 182 LYS A N 1
ATOM 1450 C CA . LYS A 1 182 ? -16.214 -2.942 0.121 1.00 58.88 182 LYS A CA 1
ATOM 1451 C C . LYS A 1 182 ? -14.968 -3.501 0.797 1.00 58.88 182 LYS A C 1
ATOM 1453 O O . LYS A 1 182 ? -13.913 -2.874 0.805 1.00 58.88 182 LYS A O 1
ATOM 1458 N N . ALA A 1 183 ? -15.054 -4.736 1.289 1.00 49.91 183 ALA A N 1
ATOM 1459 C CA . ALA A 1 183 ? -13.853 -5.517 1.606 1.00 49.91 183 ALA A CA 1
ATOM 1460 C C . ALA A 1 183 ? -13.028 -5.846 0.335 1.00 49.91 183 ALA A C 1
ATOM 1462 O O . ALA A 1 183 ? -11.838 -6.134 0.415 1.00 49.91 183 ALA A O 1
ATOM 1463 N N . GLY A 1 184 ? -13.659 -5.768 -0.848 1.00 44.09 184 GLY A N 1
ATOM 1464 C CA . GLY A 1 184 ? -13.131 -6.229 -2.136 1.00 44.09 184 GLY A CA 1
ATOM 1465 C C . GLY A 1 184 ? -12.746 -5.147 -3.152 1.00 44.09 184 GLY A C 1
ATOM 1466 O O . GLY A 1 184 ? -12.641 -5.462 -4.335 1.00 44.09 184 GLY A O 1
ATOM 1467 N N . LEU A 1 185 ? -12.496 -3.888 -2.762 1.00 44.84 185 LEU A N 1
ATOM 1468 C CA . LEU A 1 185 ? -11.940 -2.888 -3.705 1.00 44.84 185 LEU A CA 1
ATOM 1469 C C . LEU A 1 185 ? -10.564 -3.322 -4.273 1.00 44.84 185 LEU A C 1
ATOM 1471 O O . LEU A 1 185 ? -10.129 -2.853 -5.323 1.00 44.84 185 LEU A O 1
ATOM 1475 N N . TYR A 1 186 ? -9.954 -4.325 -3.639 1.00 48.22 186 TYR A N 1
ATOM 1476 C CA . TYR A 1 186 ? -8.772 -5.062 -4.069 1.00 48.22 186 TYR A CA 1
ATOM 1477 C C . TYR A 1 186 ? -8.995 -5.952 -5.319 1.00 48.22 186 TYR A C 1
ATOM 1479 O O . TYR A 1 186 ? -8.044 -6.118 -6.088 1.00 48.22 186 TYR A O 1
ATOM 1487 N N . LYS A 1 187 ? -10.229 -6.403 -5.628 1.00 37.88 187 LYS A N 1
ATOM 1488 C CA . LYS A 1 187 ? -10.570 -7.083 -6.902 1.00 37.88 187 LYS A CA 1
ATOM 1489 C C . LYS A 1 187 ? -10.586 -6.125 -8.094 1.00 37.88 187 LYS A C 1
ATOM 1491 O O . LYS A 1 187 ? -10.007 -6.440 -9.129 1.00 37.88 187 LYS A O 1
ATOM 1496 N N . LYS A 1 188 ? -11.211 -4.945 -7.954 1.00 37.44 188 LYS A N 1
ATOM 1497 C CA . LYS A 1 188 ? -11.301 -3.933 -9.033 1.00 37.44 188 LYS A CA 1
ATOM 1498 C C . LYS A 1 188 ? -9.980 -3.187 -9.279 1.00 37.44 188 LYS A C 1
ATOM 1500 O O . LYS A 1 188 ? -9.740 -2.757 -10.399 1.00 37.44 188 LYS A O 1
ATOM 1505 N N . LEU A 1 189 ? -9.116 -3.065 -8.264 1.00 41.06 189 LEU A N 1
ATOM 1506 C CA . LEU A 1 189 ? -7.806 -2.393 -8.351 1.00 41.06 189 LEU A CA 1
ATOM 1507 C C . LEU A 1 189 ? -6.605 -3.354 -8.505 1.00 41.06 189 LEU A C 1
ATOM 1509 O O . LEU A 1 189 ? -5.462 -2.903 -8.524 1.00 41.06 189 LEU A O 1
ATOM 1513 N N . GLY A 1 190 ? -6.827 -4.673 -8.598 1.00 37.09 190 GLY A N 1
ATOM 1514 C CA . GLY A 1 190 ? -5.762 -5.668 -8.813 1.00 37.09 190 GLY A CA 1
ATOM 1515 C C . GLY A 1 190 ? -4.827 -5.914 -7.616 1.00 37.09 190 GLY A C 1
ATOM 1516 O O . GLY A 1 190 ? -3.701 -6.382 -7.794 1.00 37.09 190 GLY A O 1
ATOM 1517 N N . LEU A 1 191 ? -5.271 -5.611 -6.396 1.00 43.53 191 LEU A N 1
ATOM 1518 C CA . LEU A 1 191 ? -4.487 -5.706 -5.158 1.00 43.53 191 LEU A CA 1
ATOM 1519 C C . LEU A 1 191 ? -4.752 -6.999 -4.351 1.00 43.53 191 LEU A C 1
ATOM 1521 O O . LEU A 1 191 ? -4.229 -7.161 -3.253 1.00 43.53 191 LEU A O 1
ATOM 1525 N N . ASP A 1 192 ? -5.520 -7.936 -4.903 1.00 33.62 192 ASP A N 1
ATOM 1526 C CA . ASP A 1 192 ? -6.018 -9.174 -4.276 1.00 33.62 192 ASP A CA 1
ATOM 1527 C C . ASP A 1 192 ? -4.970 -10.246 -3.918 1.00 33.62 192 ASP A C 1
ATOM 1529 O O . ASP A 1 192 ? -5.309 -11.415 -3.736 1.00 33.62 192 ASP A O 1
ATOM 1533 N N . ARG A 1 193 ? -3.676 -9.918 -3.824 1.00 38.84 193 ARG A N 1
ATOM 1534 C CA . ARG A 1 193 ? -2.692 -10.933 -3.422 1.00 38.84 193 ARG A CA 1
ATOM 1535 C C . ARG A 1 193 ? -2.312 -10.767 -1.960 1.00 38.84 193 ARG A C 1
ATOM 1537 O O . ARG A 1 193 ? -1.773 -9.712 -1.620 1.00 38.84 193 ARG A O 1
ATOM 1544 N N . PRO A 1 194 ? -2.500 -11.807 -1.123 1.00 29.44 194 PRO A N 1
ATOM 1545 C CA . PRO A 1 194 ? -1.953 -11.797 0.220 1.00 29.44 194 PRO A CA 1
ATOM 1546 C C . PRO A 1 194 ? -0.455 -11.506 0.133 1.00 29.44 194 PRO A C 1
ATOM 1548 O O . PRO A 1 194 ? 0.260 -12.019 -0.742 1.00 29.44 194 PRO A O 1
ATOM 1551 N N . ILE A 1 195 ? 0.006 -10.641 1.031 1.00 37.53 195 ILE A N 1
ATOM 1552 C CA . ILE A 1 195 ? 1.409 -10.604 1.413 1.00 37.53 195 ILE A CA 1
ATOM 1553 C C . ILE A 1 195 ? 1.613 -11.913 2.184 1.00 37.53 195 ILE A C 1
ATOM 1555 O O . ILE A 1 195 ? 1.304 -11.979 3.367 1.00 37.53 195 ILE A O 1
ATOM 1559 N N . LYS A 1 196 ? 1.981 -12.975 1.458 1.00 29.98 196 LYS A N 1
ATOM 1560 C CA . LYS A 1 196 ? 2.831 -14.022 2.021 1.00 29.98 196 LYS A CA 1
ATOM 1561 C C . LYS A 1 196 ? 4.244 -13.460 2.088 1.00 29.98 196 LYS A C 1
ATOM 1563 O O . LYS A 1 196 ? 4.624 -12.754 1.112 1.00 29.98 196 LYS A O 1
#